Protein AF-A0A1M2YGL7-F1 (afdb_monomer)

Nearest PDB structures (foldseek):
  5gin-assembly1_A  TM=9.536E-01  e=9.003E-13  Saccharolobus solfataricus
  3nvi-assembly1_A  TM=9.106E-01  e=8.253E-13  Pyrococcus furiosus DSM 3638
  5jpq-assembly1_T  TM=9.164E-01  e=1.071E-12  Thermochaetoides thermophila
  7mqa-assembly1_SB  TM=8.056E-01  e=1.889E-11  Homo sapiens
  4by9-assembly1_L  TM=5.179E-01  e=1.655E-12  Pyrococcus furiosus

Solvent-accessible surface area (backbone atoms only — not comparable to full-atom values): 16853 Å² total; per-residue (Å²): 112,72,70,56,53,53,51,50,50,51,50,51,52,51,54,51,51,50,55,50,49,60,57,72,68,37,66,66,58,55,45,32,50,45,50,51,51,37,58,48,42,55,52,48,44,51,56,48,37,53,51,48,52,60,58,48,32,53,48,41,62,85,70,84,63,92,45,60,58,30,40,23,44,38,55,48,52,75,70,42,98,57,85,82,46,62,67,61,45,18,71,31,63,76,36,64,72,60,22,55,54,50,58,57,47,64,78,72,53,88,34,50,87,80,50,73,73,58,43,54,54,52,45,54,54,27,51,51,45,38,54,45,49,54,48,40,55,54,39,49,55,51,43,40,57,50,22,50,72,64,30,44,26,31,18,71,70,69,32,31,68,58,38,33,49,54,36,46,75,49,71,37,65,68,57,45,35,69,44,53,35,74,53,56,22,34,43,85,27,54,74,47,40,53,41,16,74,76,63,67,43,82,68,65,63,45,20,58,66,42,77,38,65,78,33,59,74,39,56,87,86,48,25,50,58,48,34,48,53,48,18,46,50,43,39,54,25,35,35,27,35,64,76,68,67,57,87,54,37,69,64,48,46,54,52,48,55,54,48,49,53,54,61,69,72,46,77,84,73,82,74,78,83,76,79,76,73,80,77,77,76,76,91,73,98,66,84,79,82,78,90,76,80,81,85,76,88,85,132

pLDDT: mean 87.75, std 15.62, range [35.16, 98.38]

Mean predicted aligned error: 9.33 Å

Radius of gyration: 27.14 Å; Cα contacts (8 Å, |Δi|>4): 296; chains: 1; bounding box: 70×59×86 Å

Secondary structure (DSSP, 8-state):
-HHHHHHHHHHHHHHHHHHHHHHHT-HHHHHHHHHHHHHHHHHHHHHHHHHHHHHHTTT-TT-----HHHHHHHHHHHTSSS---HHHHHHHHS-HHHHHHHHHHHHT--PPPPPHHHHHHHHHHHHHHHHHHHHHHHHHHHHHHHHHHH-HHHHHHS-HHHHHHHHHHHSSHHHHHH--HHHHHHTT-HHHHHHHHHH-PPPPS-SGGGGSHHHHSS-TTTHHHHHHHHHHHHHHHHHIIIII----HHHHHHHHHHHHHHHHHS--PPPP-----TT---S----------------

Sequence (299 aa):
MENDFEELRKRMISTAKEKIKLNYESEEYALIQAINAYNEAVKSQNLFYERLTEWYGLYFPEINVSSPKALASLVLILNSDREIGREAIESAIGDASKAESIEKKLKDSIGRRMGDEERNVVIEYAKLLLEISDSIDKLELYISAASQRLLPNTAYLTDDKIAAELLSKAGSMERLATFPASTVQLLGAEKALFKHIKFGSKPPKYGVIFKLPEVTNARKDIKGRIARLYATKITMALKADYYTKNFIAEKLKVDIDNGIKRITSSPVKEKPTRQYDSNRQGHGHGRKFDGKKRFNRRR

Structure (mmCIF, N/CA/C/O backbone):
data_AF-A0A1M2YGL7-F1
#
_entry.id   AF-A0A1M2YGL7-F1
#
loop_
_atom_site.group_PDB
_atom_site.id
_atom_site.type_symbol
_atom_site.label_atom_id
_atom_site.label_alt_id
_atom_site.label_comp_id
_atom_site.label_asym_id
_atom_site.label_entity_id
_atom_site.label_seq_id
_atom_site.pdbx_PDB_ins_code
_atom_site.Cartn_x
_atom_site.Cartn_y
_atom_site.Cartn_z
_atom_site.occupancy
_atom_site.B_iso_or_equiv
_atom_site.auth_seq_id
_atom_site.auth_comp_id
_atom_site.auth_asym_id
_atom_site.auth_atom_id
_atom_site.pdbx_PDB_model_num
ATOM 1 N N . MET A 1 1 ? 7.959 33.814 -47.069 1.00 60.19 1 MET A N 1
ATOM 2 C CA . MET A 1 1 ? 8.830 33.291 -45.993 1.00 60.19 1 MET A CA 1
ATOM 3 C C . MET A 1 1 ? 8.131 33.315 -44.639 1.00 60.19 1 MET A C 1
ATOM 5 O O . MET A 1 1 ? 8.077 32.276 -44.008 1.00 60.19 1 MET A O 1
ATOM 9 N N . GLU A 1 2 ? 7.528 34.427 -44.209 1.00 60.53 2 GLU A N 1
ATOM 10 C CA . GLU A 1 2 ? 6.865 34.533 -42.889 1.00 60.53 2 GLU A CA 1
ATOM 11 C C . GLU A 1 2 ? 5.658 33.584 -42.707 1.00 60.53 2 GLU A C 1
ATOM 13 O O . GLU A 1 2 ? 5.523 32.935 -41.673 1.00 60.53 2 GLU A O 1
ATOM 18 N N . ASN A 1 3 ? 4.866 33.384 -43.768 1.00 71.06 3 ASN A N 1
ATOM 19 C CA . ASN A 1 3 ? 3.728 32.450 -43.785 1.00 71.06 3 ASN A CA 1
ATOM 20 C C . ASN A 1 3 ? 4.138 30.966 -43.637 1.00 71.06 3 ASN A C 1
ATOM 22 O O . ASN A 1 3 ? 3.396 30.160 -43.085 1.00 71.06 3 ASN A O 1
ATOM 26 N N . ASP A 1 4 ? 5.342 30.616 -44.096 1.00 81.50 4 ASP A N 1
ATOM 27 C CA . ASP A 1 4 ? 5.861 29.240 -44.106 1.00 81.50 4 ASP A CA 1
ATOM 28 C C . ASP A 1 4 ? 6.340 28.823 -42.700 1.00 81.50 4 ASP A C 1
ATOM 30 O O . ASP A 1 4 ? 6.118 27.704 -42.236 1.00 81.50 4 ASP A O 1
ATOM 34 N N . PHE A 1 5 ? 6.911 29.775 -41.947 1.00 86.75 5 PHE A N 1
ATOM 35 C CA . PHE A 1 5 ? 7.274 29.579 -40.541 1.00 86.75 5 PHE A CA 1
ATOM 36 C C . PHE A 1 5 ? 6.053 29.475 -39.623 1.00 86.75 5 PHE A C 1
ATOM 38 O O . PHE A 1 5 ? 6.063 28.671 -38.686 1.00 86.75 5 PHE A O 1
ATOM 45 N N . GLU A 1 6 ? 4.992 30.246 -39.877 1.00 90.38 6 GLU A N 1
ATOM 46 C CA . GLU A 1 6 ? 3.740 30.096 -39.131 1.00 90.38 6 GLU A CA 1
ATOM 47 C C . GLU A 1 6 ? 3.086 28.736 -39.372 1.00 90.38 6 GLU A C 1
ATOM 49 O O . GLU A 1 6 ? 2.606 28.104 -38.425 1.00 90.38 6 GLU A O 1
ATOM 54 N N . GLU A 1 7 ? 3.086 28.257 -40.616 1.00 91.06 7 GLU A N 1
ATOM 55 C CA . GLU A 1 7 ? 2.532 26.952 -40.955 1.00 91.06 7 GLU A CA 1
AT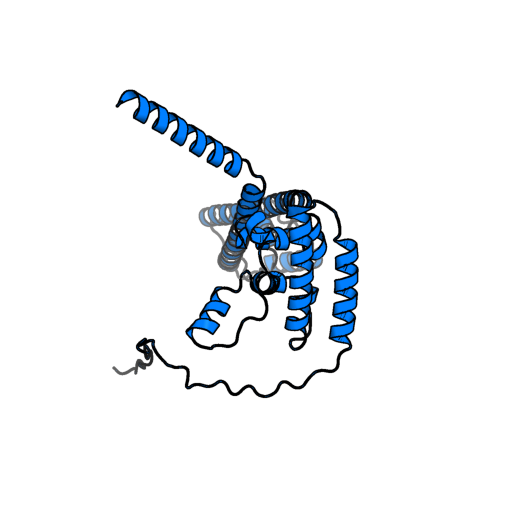OM 56 C C . GLU A 1 7 ? 3.356 25.812 -40.339 1.00 91.06 7 GLU A C 1
ATOM 58 O O . GLU A 1 7 ? 2.796 24.909 -39.706 1.00 91.06 7 GLU A O 1
ATOM 63 N N . LEU A 1 8 ? 4.689 25.899 -40.404 1.00 93.00 8 LEU A N 1
ATOM 64 C CA . LEU A 1 8 ? 5.594 24.959 -39.743 1.00 93.00 8 LEU A CA 1
ATOM 65 C C . LEU A 1 8 ? 5.376 24.935 -38.222 1.00 93.00 8 LEU A C 1
ATOM 67 O O . LEU A 1 8 ? 5.288 23.863 -37.618 1.00 93.00 8 LEU A O 1
ATOM 71 N N . ARG A 1 9 ? 5.236 26.108 -37.591 1.00 92.50 9 ARG A N 1
ATOM 72 C CA . ARG A 1 9 ? 4.947 26.225 -36.156 1.00 92.50 9 ARG A CA 1
ATOM 73 C C . ARG A 1 9 ? 3.606 25.583 -35.804 1.00 92.50 9 ARG A C 1
ATOM 75 O O . ARG A 1 9 ? 3.537 24.838 -34.826 1.00 92.50 9 ARG A O 1
ATOM 82 N N . LYS A 1 10 ? 2.551 25.834 -36.587 1.00 94.38 10 LYS A N 1
ATOM 83 C CA . LYS A 1 10 ? 1.228 25.216 -36.387 1.00 94.38 10 LYS A CA 1
ATOM 84 C C . LYS A 1 10 ? 1.310 23.693 -36.483 1.00 94.38 10 LYS A C 1
ATOM 86 O O . LYS A 1 10 ? 0.796 23.013 -35.595 1.00 94.38 10 LYS A O 1
ATOM 91 N N . ARG A 1 11 ? 2.017 23.160 -37.488 1.00 93.94 11 ARG A N 1
ATOM 92 C CA . ARG A 1 11 ? 2.242 21.713 -37.643 1.00 93.94 11 ARG A CA 1
ATOM 93 C C . ARG A 1 11 ? 2.996 21.130 -36.448 1.00 93.94 11 ARG A C 1
ATOM 95 O O . ARG A 1 11 ? 2.511 20.178 -35.848 1.00 93.94 11 ARG A O 1
ATOM 102 N N . MET A 1 12 ? 4.106 21.743 -36.029 1.00 94.44 12 MET A N 1
ATOM 103 C CA . MET A 1 12 ? 4.876 21.284 -34.863 1.00 94.44 12 MET A CA 1
ATOM 104 C C . MET A 1 12 ? 4.051 21.276 -33.572 1.00 94.44 12 MET A C 1
ATOM 106 O O . MET A 1 12 ? 4.106 20.308 -32.814 1.00 94.44 12 MET A O 1
ATOM 110 N N . ILE A 1 13 ? 3.260 22.325 -33.323 1.00 94.44 13 ILE A N 1
ATOM 111 C CA . ILE A 1 13 ? 2.369 22.385 -32.157 1.00 94.44 13 ILE A CA 1
ATOM 112 C C . ILE A 1 13 ? 1.297 21.293 -32.242 1.00 94.44 13 ILE A C 1
ATOM 114 O O . ILE A 1 13 ? 1.018 20.653 -31.230 1.00 94.44 13 ILE A O 1
ATOM 118 N N . SER A 1 14 ? 0.714 21.055 -33.421 1.00 94.06 14 SER A N 1
ATOM 119 C CA . SER A 1 14 ? -0.273 19.986 -33.621 1.00 94.06 14 SER A CA 1
ATOM 120 C C . SER A 1 14 ? 0.325 18.612 -33.322 1.00 94.06 14 SER A C 1
ATOM 122 O O . SER A 1 14 ? -0.210 17.879 -32.494 1.00 94.06 14 SER A O 1
ATOM 124 N N . THR A 1 15 ? 1.493 18.299 -33.890 1.00 93.81 15 THR A N 1
ATOM 125 C CA . THR A 1 15 ? 2.185 17.027 -33.643 1.00 93.81 15 THR A CA 1
ATOM 126 C C . THR A 1 15 ? 2.575 16.865 -32.173 1.00 93.81 15 THR A C 1
ATOM 128 O O . THR A 1 15 ? 2.477 15.771 -31.619 1.00 93.81 15 THR A O 1
ATOM 131 N N . ALA A 1 16 ? 3.005 17.942 -31.506 1.00 92.06 16 ALA A N 1
ATOM 132 C CA . ALA A 1 16 ? 3.292 17.911 -30.075 1.00 92.06 16 ALA A CA 1
ATOM 133 C C . ALA A 1 16 ? 2.026 17.617 -29.254 1.00 92.06 16 ALA A C 1
ATOM 135 O O . ALA A 1 16 ? 2.066 16.771 -28.364 1.00 92.06 16 ALA A O 1
ATOM 136 N N . LYS A 1 17 ? 0.895 18.260 -29.576 1.00 90.12 17 LYS A N 1
ATOM 137 C CA . LYS A 1 17 ? -0.400 18.010 -28.923 1.00 90.12 17 LYS A CA 1
ATOM 138 C C . LYS A 1 17 ? -0.877 16.574 -29.117 1.00 90.12 17 LYS A C 1
ATOM 140 O O . LYS A 1 17 ? -1.338 15.973 -28.155 1.00 90.12 17 LYS A O 1
ATOM 145 N N . GLU A 1 18 ? -0.742 16.017 -30.316 1.00 88.88 18 GLU A N 1
ATOM 146 C CA . GLU A 1 18 ? -1.101 14.622 -30.597 1.00 88.88 18 GLU A CA 1
ATOM 147 C C . GLU A 1 18 ? -0.240 13.643 -29.801 1.00 88.88 18 GLU A C 1
ATOM 149 O O . GLU A 1 18 ? -0.778 12.763 -29.135 1.00 88.88 18 GLU A O 1
ATOM 154 N N . LYS A 1 19 ? 1.086 13.839 -29.782 1.00 84.88 19 LYS A N 1
ATOM 155 C CA . LYS A 1 19 ? 1.992 13.019 -28.961 1.00 84.88 19 LYS A CA 1
ATOM 156 C C . LYS A 1 19 ? 1.645 13.091 -27.477 1.00 84.88 19 LYS A C 1
ATOM 158 O O . LYS A 1 19 ? 1.649 12.073 -26.795 1.00 84.88 19 LYS A O 1
ATOM 163 N N . ILE A 1 20 ? 1.333 14.288 -26.981 1.00 84.62 20 ILE A N 1
ATOM 164 C CA . ILE A 1 20 ? 0.885 14.485 -25.602 1.00 84.62 20 ILE A CA 1
ATOM 165 C C . ILE A 1 20 ? -0.411 13.706 -25.365 1.00 84.62 20 ILE A C 1
ATOM 167 O O . ILE A 1 20 ? -0.474 12.919 -24.428 1.00 84.62 20 ILE A O 1
ATOM 171 N N . LYS A 1 21 ? -1.418 13.873 -26.227 1.00 83.81 21 LYS A N 1
ATOM 172 C CA . LYS A 1 21 ? -2.718 13.211 -26.088 1.00 83.81 21 LYS A CA 1
ATOM 173 C C . LYS A 1 21 ? -2.582 11.686 -26.044 1.00 83.81 21 LYS A C 1
ATOM 175 O O . LYS A 1 21 ? -3.104 11.075 -25.121 1.00 83.81 21 LYS A O 1
ATOM 180 N N . LEU A 1 22 ? -1.811 11.105 -26.963 1.00 78.19 22 LEU A N 1
ATOM 181 C CA . LEU A 1 22 ? -1.549 9.663 -27.006 1.00 78.19 22 LEU A CA 1
ATOM 182 C C . LEU A 1 22 ? -0.885 9.154 -25.719 1.00 78.19 22 LEU A C 1
ATOM 184 O O . LEU A 1 22 ? -1.243 8.091 -25.222 1.00 78.19 22 LEU A O 1
ATOM 188 N N . ASN A 1 23 ? 0.040 9.925 -25.140 1.00 74.00 23 ASN A N 1
ATOM 189 C CA . ASN A 1 23 ? 0.646 9.560 -23.862 1.00 74.00 23 ASN A CA 1
ATOM 190 C C . ASN A 1 23 ? -0.368 9.633 -22.707 1.00 74.00 23 ASN A C 1
ATOM 192 O O . ASN A 1 23 ? -0.387 8.743 -21.867 1.00 74.00 23 ASN A O 1
ATOM 196 N N . TYR A 1 24 ? -1.231 10.654 -22.661 1.00 73.25 24 TYR A N 1
ATOM 197 C CA . TYR A 1 24 ? -2.252 10.792 -21.609 1.00 73.25 24 TYR A CA 1
ATOM 198 C C . TYR A 1 24 ? -3.390 9.764 -21.708 1.00 73.25 24 TYR A C 1
ATOM 200 O O . TYR A 1 24 ? -4.044 9.498 -20.703 1.00 73.25 24 TYR A O 1
ATOM 208 N N . GLU A 1 25 ? -3.611 9.168 -22.879 1.00 77.31 25 GLU A N 1
ATOM 209 C CA . GLU A 1 25 ? -4.546 8.050 -23.068 1.00 77.31 25 GLU A CA 1
ATOM 210 C C . GLU A 1 25 ? -3.998 6.716 -22.519 1.00 77.31 25 GLU A C 1
ATOM 212 O O . GLU A 1 25 ? -4.751 5.750 -22.401 1.00 77.31 25 GLU A O 1
ATOM 217 N N . SER A 1 26 ? -2.712 6.648 -22.143 1.00 81.50 26 SER A N 1
ATOM 218 C CA . SER A 1 26 ? -2.107 5.424 -21.609 1.00 81.50 26 SER A CA 1
ATOM 219 C C . SER A 1 26 ? -2.675 5.065 -20.235 1.00 81.50 26 SER A C 1
ATOM 221 O O . SER A 1 26 ? -2.562 5.804 -19.251 1.00 81.50 26 SER A O 1
ATOM 223 N N . GLU A 1 27 ? -3.234 3.861 -20.151 1.00 87.94 27 GLU A N 1
ATOM 224 C CA . GLU A 1 27 ? -3.810 3.297 -18.930 1.00 87.94 27 GLU A CA 1
ATOM 225 C C . GLU A 1 27 ? -2.780 3.134 -17.797 1.00 87.94 27 GLU A C 1
ATOM 227 O O . GLU A 1 27 ? -3.155 3.058 -16.626 1.00 87.94 27 GLU A O 1
ATOM 232 N N . GLU A 1 28 ? -1.480 3.124 -18.110 1.00 91.44 28 GLU A N 1
ATOM 233 C CA . GLU A 1 28 ? -0.416 3.057 -17.104 1.00 91.44 28 GLU A CA 1
ATOM 234 C C . GLU A 1 28 ? -0.406 4.299 -16.198 1.00 91.44 28 GLU A C 1
ATOM 236 O O . GLU A 1 28 ? -0.185 4.181 -14.993 1.00 91.44 28 GLU A O 1
ATOM 241 N N . TYR A 1 29 ? -0.704 5.487 -16.740 1.00 92.00 29 TYR A N 1
ATOM 242 C CA . TYR A 1 29 ? -0.739 6.717 -15.952 1.00 92.00 29 TYR A CA 1
ATOM 243 C C . TYR A 1 29 ? -1.953 6.750 -15.033 1.00 92.00 29 TYR A C 1
ATOM 245 O O . TYR A 1 29 ? -1.838 7.212 -13.897 1.00 92.00 29 TYR A O 1
ATOM 253 N N . ALA A 1 30 ? -3.088 6.208 -15.480 1.00 93.44 30 ALA A N 1
ATOM 254 C CA . ALA A 1 30 ? -4.258 6.035 -14.630 1.00 93.44 30 ALA A CA 1
ATOM 255 C C . ALA A 1 30 ? -3.948 5.096 -13.450 1.00 93.44 30 ALA A C 1
ATOM 257 O O . ALA A 1 30 ? -4.255 5.435 -12.306 1.00 93.44 30 ALA A O 1
ATOM 258 N N . LEU A 1 31 ? -3.238 3.984 -13.691 1.00 96.25 31 LEU A N 1
ATOM 259 C CA . LEU A 1 31 ? -2.772 3.092 -12.624 1.00 96.25 31 LEU A CA 1
ATOM 260 C C . LEU A 1 31 ? -1.806 3.798 -11.655 1.00 96.25 31 LEU A C 1
ATOM 262 O O . LEU A 1 31 ? -1.944 3.649 -10.441 1.00 96.25 31 LEU A O 1
ATOM 266 N N . ILE A 1 32 ? -0.870 4.609 -12.163 1.00 96.50 32 ILE A N 1
ATOM 267 C CA . ILE A 1 32 ? 0.046 5.409 -11.330 1.00 96.50 32 ILE A CA 1
ATOM 268 C C . ILE A 1 32 ? -0.727 6.383 -10.428 1.00 96.50 32 ILE A C 1
ATOM 270 O O . ILE A 1 32 ? -0.414 6.499 -9.242 1.00 96.50 32 ILE A O 1
ATOM 274 N N . GLN A 1 33 ? -1.736 7.079 -10.958 1.00 95.94 33 GLN A N 1
ATOM 275 C CA . GLN A 1 33 ? -2.554 7.986 -10.149 1.00 95.94 33 GLN A CA 1
ATOM 276 C C . GLN A 1 33 ? -3.390 7.224 -9.121 1.00 95.94 33 GLN A C 1
ATOM 278 O O . GLN A 1 33 ? -3.428 7.623 -7.959 1.00 95.94 33 GLN A O 1
ATOM 283 N N . ALA A 1 34 ? -3.983 6.092 -9.505 1.00 97.56 34 ALA A N 1
ATOM 284 C CA . ALA A 1 34 ? -4.782 5.275 -8.602 1.00 97.56 34 ALA A CA 1
ATOM 285 C C . ALA A 1 34 ? -3.968 4.762 -7.405 1.00 97.56 34 ALA A C 1
ATOM 287 O O . ALA A 1 34 ? -4.413 4.890 -6.266 1.00 97.56 34 ALA A O 1
ATOM 288 N N . ILE A 1 35 ? -2.749 4.248 -7.620 1.00 97.88 35 ILE A N 1
ATOM 289 C CA . ILE A 1 35 ? -1.906 3.775 -6.510 1.00 97.88 35 ILE A CA 1
ATOM 290 C C . ILE A 1 35 ? -1.401 4.923 -5.624 1.00 97.88 35 ILE A C 1
ATOM 292 O O . ILE A 1 35 ? -1.230 4.743 -4.416 1.00 97.88 35 ILE A O 1
ATOM 296 N N . ASN A 1 36 ? -1.175 6.116 -6.182 1.00 97.81 36 ASN A N 1
ATOM 297 C CA . ASN A 1 36 ? -0.825 7.295 -5.386 1.00 97.81 36 ASN A CA 1
ATOM 298 C C . ASN A 1 36 ? -2.011 7.738 -4.518 1.00 97.81 36 ASN A C 1
ATOM 300 O O . ASN A 1 36 ? -1.842 7.880 -3.307 1.00 97.81 36 ASN A O 1
ATOM 304 N N . ALA A 1 37 ? -3.207 7.833 -5.106 1.00 98.19 37 ALA A N 1
ATOM 305 C CA . ALA A 1 37 ? -4.444 8.145 -4.396 1.00 98.19 37 ALA A CA 1
ATOM 306 C C . ALA A 1 37 ? -4.745 7.112 -3.300 1.00 98.19 37 ALA A C 1
ATOM 308 O O . ALA A 1 37 ? -5.065 7.490 -2.179 1.00 98.19 37 ALA A O 1
ATOM 309 N N . TYR A 1 38 ? -4.554 5.818 -3.573 1.00 98.38 38 TYR A N 1
ATOM 310 C CA . TYR A 1 38 ? -4.690 4.756 -2.572 1.00 98.38 38 TYR A CA 1
ATOM 311 C C . TYR A 1 38 ? -3.728 4.972 -1.394 1.00 98.38 38 TYR A C 1
ATOM 313 O O . TYR A 1 38 ? -4.134 4.948 -0.234 1.00 98.38 38 TYR A O 1
ATOM 321 N N . ASN A 1 39 ? -2.449 5.241 -1.672 1.00 96.75 39 ASN A N 1
ATOM 322 C CA . ASN A 1 39 ? -1.448 5.479 -0.630 1.00 96.75 39 ASN A CA 1
ATOM 323 C C . ASN A 1 39 ? -1.739 6.733 0.208 1.00 96.75 39 ASN A C 1
ATOM 325 O O . ASN A 1 39 ? -1.404 6.775 1.394 1.00 96.75 39 ASN A O 1
ATOM 329 N N . GLU A 1 40 ? -2.307 7.769 -0.402 1.00 97.75 40 GLU A N 1
ATOM 330 C CA . GLU A 1 40 ? -2.748 8.981 0.287 1.00 97.75 40 GLU A CA 1
ATOM 331 C C . GLU A 1 40 ? -3.997 8.716 1.127 1.00 97.75 40 GLU A C 1
ATOM 333 O O . GLU A 1 40 ? -4.007 9.058 2.308 1.00 97.75 40 GLU A O 1
ATOM 338 N N . ALA A 1 41 ? -4.990 8.020 0.575 1.00 97.56 41 ALA A N 1
ATOM 339 C CA . ALA A 1 41 ? -6.212 7.645 1.272 1.00 97.56 41 ALA A CA 1
ATOM 340 C C . ALA A 1 41 ? -5.924 6.778 2.504 1.00 97.56 41 ALA A C 1
ATOM 342 O O . ALA A 1 41 ? -6.443 7.072 3.573 1.00 97.56 41 ALA A O 1
ATOM 343 N N . VAL A 1 42 ? -5.027 5.787 2.411 1.00 97.44 42 VAL A N 1
ATOM 344 C CA . VAL A 1 42 ? -4.617 4.959 3.564 1.00 97.44 42 VAL A CA 1
ATOM 345 C C . VAL A 1 42 ? -3.952 5.799 4.661 1.00 97.44 42 VAL A C 1
ATOM 347 O O . VAL A 1 42 ? -4.208 5.601 5.848 1.00 97.44 42 VAL A O 1
ATOM 350 N N . LYS A 1 43 ? -3.102 6.768 4.295 1.00 97.38 43 LYS A N 1
ATOM 351 C CA . LYS A 1 43 ? -2.498 7.681 5.283 1.00 97.38 43 LYS A CA 1
ATOM 352 C C . LYS A 1 43 ? -3.554 8.562 5.940 1.00 97.38 43 LYS A C 1
ATOM 354 O O . LYS A 1 43 ? -3.520 8.721 7.156 1.00 97.38 43 LYS A O 1
ATOM 359 N N . SER A 1 44 ? -4.474 9.109 5.151 1.00 97.06 44 SER A N 1
ATOM 360 C CA . SER A 1 44 ? -5.590 9.905 5.654 1.00 97.06 44 SER A CA 1
ATOM 361 C C . SER A 1 44 ? -6.474 9.072 6.577 1.00 97.06 44 SER A C 1
ATOM 363 O O . SER A 1 44 ? -6.709 9.489 7.701 1.00 97.06 44 SER A O 1
ATOM 365 N N . GLN A 1 45 ? -6.869 7.858 6.189 1.00 97.88 45 GLN A N 1
ATOM 366 C CA . GLN A 1 45 ? -7.662 6.953 7.024 1.00 97.88 45 GLN A CA 1
ATOM 367 C C . GLN A 1 45 ? -7.027 6.757 8.403 1.00 97.88 45 GLN A C 1
ATOM 369 O O . GLN A 1 45 ? -7.729 6.862 9.400 1.00 97.88 45 GLN A O 1
ATOM 374 N N . ASN A 1 46 ? -5.707 6.551 8.474 1.00 97.56 46 ASN A N 1
ATOM 375 C CA . ASN A 1 46 ? -5.004 6.416 9.752 1.00 97.56 46 ASN A CA 1
ATOM 376 C C . ASN A 1 46 ? -5.072 7.696 10.597 1.00 97.56 46 ASN A C 1
ATOM 378 O O . ASN A 1 46 ? -5.361 7.617 11.786 1.00 97.56 46 ASN A O 1
ATOM 382 N N . LEU A 1 47 ? -4.866 8.872 9.995 1.00 97.38 47 LEU A N 1
ATOM 383 C CA . LEU A 1 47 ? -4.972 10.152 10.708 1.00 97.38 47 LEU A CA 1
ATOM 384 C C . LEU A 1 47 ? -6.390 10.394 11.247 1.00 97.38 47 LEU A C 1
ATOM 386 O O . LEU A 1 47 ? -6.556 10.837 12.383 1.00 97.38 47 LEU A O 1
ATOM 390 N N . PHE A 1 48 ? -7.409 10.092 10.441 1.00 97.25 48 PHE A N 1
ATOM 391 C CA . PHE A 1 48 ? -8.811 10.224 10.836 1.00 97.25 48 PHE A CA 1
ATOM 392 C C . PHE A 1 48 ? -9.197 9.194 11.898 1.00 97.25 48 PHE A C 1
ATOM 394 O O . PHE A 1 48 ? -9.890 9.524 12.854 1.00 97.25 48 PHE A O 1
ATOM 401 N N . TYR A 1 49 ? -8.707 7.964 11.777 1.00 97.50 49 TYR A N 1
ATOM 402 C CA . TYR A 1 49 ? -8.901 6.912 12.766 1.00 97.50 49 TYR A CA 1
ATOM 403 C C . TYR A 1 49 ? -8.291 7.278 14.124 1.00 97.50 49 TYR A C 1
ATOM 405 O O . TYR A 1 49 ? -8.983 7.197 15.138 1.00 97.50 49 TYR A O 1
ATOM 413 N N . GLU A 1 50 ? -7.035 7.733 14.156 1.00 96.94 50 GLU A N 1
ATOM 414 C CA . GLU A 1 50 ? -6.371 8.175 15.389 1.00 96.94 50 GLU A CA 1
ATOM 415 C C . GLU A 1 50 ? -7.135 9.340 16.031 1.00 96.94 50 GLU A C 1
ATOM 417 O O . GLU A 1 50 ? -7.461 9.293 17.217 1.00 96.94 50 GLU A O 1
ATOM 422 N N . ARG A 1 51 ? -7.522 10.346 15.234 1.00 97.62 51 ARG A N 1
ATOM 423 C CA . ARG A 1 51 ? -8.293 11.497 15.721 1.00 97.62 51 ARG A CA 1
ATOM 424 C C . ARG A 1 51 ? -9.673 11.102 16.247 1.00 97.62 51 ARG A C 1
ATOM 426 O O . ARG A 1 51 ? -10.062 11.605 17.298 1.00 97.62 51 ARG A O 1
ATOM 433 N N . LEU A 1 52 ? -10.405 10.228 15.551 1.00 96.56 52 LEU A N 1
ATOM 434 C CA . LEU A 1 52 ? -11.717 9.754 16.000 1.00 96.56 52 LEU A CA 1
ATOM 435 C C . LEU A 1 52 ? -11.590 8.930 17.284 1.00 96.56 52 LEU A C 1
ATOM 437 O O . LEU A 1 52 ? -12.403 9.099 18.185 1.00 96.56 52 LEU A O 1
ATOM 441 N N . THR A 1 53 ? -10.558 8.090 17.393 1.00 96.12 53 THR A N 1
ATOM 442 C CA . THR A 1 53 ? -10.286 7.303 18.605 1.00 96.12 53 THR A CA 1
ATOM 443 C C . THR A 1 53 ? -10.033 8.219 19.800 1.00 96.12 53 THR A C 1
ATOM 445 O O . THR A 1 53 ? -10.652 8.049 20.847 1.00 96.12 53 THR A O 1
ATOM 448 N N . GLU A 1 54 ? -9.168 9.226 19.641 1.00 95.25 54 GLU A N 1
ATOM 449 C CA . GLU A 1 54 ? -8.873 10.200 20.698 1.00 95.25 54 GLU A CA 1
ATOM 450 C C . GLU A 1 54 ? -10.103 11.030 21.081 1.00 95.25 54 GLU A C 1
ATOM 452 O O . GLU A 1 54 ? -10.379 11.221 22.264 1.00 95.25 54 GLU A O 1
ATOM 457 N N . TRP A 1 55 ? -10.848 11.528 20.090 1.00 94.94 55 TRP A N 1
ATOM 458 C CA . TRP A 1 55 ? -12.006 12.383 20.336 1.00 94.94 55 TRP A CA 1
ATOM 459 C C . TRP A 1 55 ? -13.149 11.595 20.976 1.00 94.94 55 TRP A C 1
ATOM 461 O O . TRP A 1 55 ? -13.684 12.003 22.007 1.00 94.94 55 TRP A O 1
ATOM 471 N N . TYR A 1 56 ? -13.490 10.433 20.420 1.00 94.81 56 TYR A N 1
ATOM 472 C CA . TYR A 1 56 ? -14.551 9.601 20.971 1.00 94.81 56 TYR A CA 1
ATOM 473 C C . TYR A 1 56 ? -14.182 9.020 22.340 1.00 94.81 56 TYR A C 1
ATOM 475 O O . TYR A 1 56 ? -15.054 8.840 23.187 1.00 94.81 56 TYR A O 1
ATOM 483 N N . GLY A 1 57 ? -12.887 8.823 22.607 1.00 93.94 57 GLY A N 1
ATOM 484 C CA . GLY A 1 57 ? -12.372 8.417 23.913 1.00 93.94 57 GLY A CA 1
ATOM 485 C C . GLY A 1 57 ? -12.708 9.379 25.059 1.00 93.94 57 GLY A C 1
ATOM 486 O O . GLY A 1 57 ? -12.672 8.963 26.211 1.00 93.94 57 GLY A O 1
ATOM 487 N N . LEU A 1 58 ? -13.098 10.632 24.788 1.00 93.50 58 LEU A N 1
ATOM 488 C CA . LEU A 1 58 ? -13.626 11.542 25.819 1.00 93.50 58 LEU A CA 1
ATOM 489 C C . LEU A 1 58 ? -14.998 11.095 26.356 1.00 93.50 58 LEU A C 1
ATOM 491 O O . LEU A 1 58 ? -15.347 11.390 27.501 1.00 93.50 58 LEU A O 1
ATOM 495 N N . TYR A 1 59 ? -15.772 10.404 25.519 1.00 92.25 59 TYR A N 1
ATOM 496 C CA . TYR A 1 59 ? -17.154 9.997 25.777 1.00 92.25 59 TYR A CA 1
ATOM 497 C C . TYR A 1 59 ? -17.275 8.499 26.057 1.00 92.25 59 TYR A C 1
ATOM 499 O O . TYR A 1 59 ? -18.142 8.093 26.821 1.00 92.25 59 TYR A O 1
ATOM 507 N N . PHE A 1 60 ? -16.391 7.684 25.478 1.00 93.25 60 PHE A N 1
ATOM 508 C CA . PHE A 1 60 ? -16.287 6.255 25.764 1.00 93.25 60 PHE A CA 1
ATOM 509 C C . PHE A 1 60 ? -14.809 5.829 25.846 1.00 93.25 60 PHE A C 1
ATOM 511 O O . PHE A 1 60 ? -14.269 5.282 24.881 1.00 93.25 60 PHE A O 1
ATOM 518 N N . PRO A 1 61 ? -14.119 6.094 26.975 1.00 91.69 61 PRO A N 1
ATOM 519 C CA . PRO A 1 61 ? -12.694 5.786 27.147 1.00 91.69 61 PRO A CA 1
ATOM 520 C C . PRO A 1 61 ? -12.348 4.300 26.997 1.00 91.69 61 PRO A C 1
ATOM 522 O O . PRO A 1 61 ? -11.217 3.948 26.667 1.00 91.69 61 PRO A O 1
ATOM 525 N N . GLU A 1 62 ? -13.307 3.408 27.248 1.00 89.88 62 GLU A N 1
ATOM 526 C CA . GLU A 1 62 ? -13.125 1.960 27.180 1.00 89.88 62 GLU A CA 1
ATOM 527 C C . GLU A 1 62 ? -13.200 1.399 25.749 1.00 89.88 62 GLU A C 1
ATOM 529 O O . GLU A 1 62 ? -13.077 0.176 25.562 1.00 89.88 62 GLU A O 1
ATOM 534 N N . ILE A 1 63 ? -13.393 2.271 24.748 1.00 87.00 63 ILE A N 1
ATOM 535 C CA . ILE A 1 63 ? -13.432 1.904 23.336 1.00 87.00 63 ILE A CA 1
ATOM 536 C C . ILE A 1 63 ? -12.093 1.301 22.905 1.00 87.00 63 ILE A C 1
ATOM 538 O O . ILE A 1 63 ? -11.034 1.917 22.982 1.00 87.00 63 ILE A O 1
ATOM 542 N N . ASN A 1 64 ? -12.131 0.051 22.449 1.00 86.25 64 ASN A N 1
ATOM 543 C CA . ASN A 1 64 ? -10.953 -0.635 21.932 1.00 86.25 64 ASN A CA 1
ATOM 544 C C . ASN A 1 64 ? -11.325 -1.393 20.659 1.00 86.25 64 ASN A C 1
ATOM 546 O O . ASN A 1 64 ? -11.634 -2.586 20.686 1.00 86.25 64 ASN A O 1
ATOM 550 N N . VAL A 1 65 ? -11.336 -0.662 19.546 1.00 89.69 65 VAL A N 1
ATOM 551 C CA . VAL A 1 65 ? -11.678 -1.180 18.220 1.00 89.69 65 VAL A CA 1
ATOM 552 C C . VAL A 1 65 ? -10.545 -0.844 17.267 1.00 89.69 65 VAL A C 1
ATOM 554 O O . VAL A 1 65 ? -10.328 0.317 16.959 1.00 89.69 65 VAL A O 1
ATOM 557 N N . SER A 1 66 ? -9.825 -1.863 16.795 1.00 89.00 66 SER A N 1
ATOM 558 C CA . SER A 1 66 ? -8.609 -1.673 15.987 1.00 89.00 66 SER A CA 1
ATOM 559 C C . SER A 1 66 ? -8.863 -1.359 14.509 1.00 89.00 66 SER A C 1
ATOM 561 O O . SER A 1 66 ? -7.934 -0.981 13.803 1.00 89.00 66 SER A O 1
ATOM 563 N N . SER A 1 67 ? -10.082 -1.585 14.013 1.00 93.44 67 SER A N 1
ATOM 564 C CA . SER A 1 67 ? -10.432 -1.364 12.606 1.00 93.44 67 SER A CA 1
ATOM 565 C C . SER A 1 67 ? -11.040 0.031 12.428 1.00 93.44 67 SER A C 1
ATOM 567 O O . SER A 1 67 ? -12.032 0.324 13.099 1.00 93.44 67 SER A O 1
ATOM 569 N N . PRO A 1 68 ? -10.523 0.867 11.503 1.00 94.12 68 PRO A N 1
ATOM 570 C CA . PRO A 1 68 ? -11.094 2.181 11.214 1.00 94.12 68 PRO A CA 1
ATOM 571 C C . PRO A 1 68 ? -12.573 2.137 10.831 1.00 94.12 68 PRO A C 1
ATOM 573 O O . PRO A 1 68 ? -13.372 2.905 11.365 1.00 94.12 68 PRO A O 1
ATOM 576 N N . LYS A 1 69 ? -12.946 1.190 9.959 1.00 94.31 69 LYS A N 1
ATOM 577 C CA . LYS A 1 69 ? -14.329 1.001 9.501 1.00 94.31 69 LYS A CA 1
ATOM 578 C C . LYS A 1 69 ? -15.237 0.587 10.659 1.00 94.31 69 LYS A C 1
ATOM 580 O O . LYS A 1 69 ? -16.302 1.165 10.838 1.00 94.31 69 LYS A O 1
ATOM 585 N N . ALA A 1 70 ? -14.783 -0.355 11.487 1.00 93.56 70 ALA A N 1
ATOM 586 C CA . ALA A 1 70 ? -15.553 -0.817 12.639 1.00 93.56 70 ALA A CA 1
ATOM 587 C C . ALA A 1 70 ? -15.723 0.277 13.702 1.00 93.56 70 ALA A C 1
ATOM 589 O O . ALA A 1 70 ? -16.807 0.416 14.261 1.00 93.56 70 ALA A O 1
ATOM 590 N N . LEU A 1 71 ? -14.676 1.068 13.968 1.00 94.62 71 LEU A N 1
ATOM 591 C CA . LEU A 1 71 ? -14.745 2.185 14.909 1.00 94.62 71 LEU A CA 1
ATOM 592 C C . LEU A 1 71 ? -15.769 3.220 14.440 1.00 94.62 71 LEU A C 1
ATOM 594 O O . LEU A 1 71 ? -16.639 3.609 15.213 1.00 94.62 71 LEU A O 1
ATOM 598 N N . ALA A 1 72 ? -15.681 3.639 13.178 1.00 95.31 72 ALA A N 1
ATOM 599 C CA . ALA A 1 72 ? -16.606 4.611 12.617 1.00 95.31 72 ALA A CA 1
ATOM 600 C C . ALA A 1 72 ? -18.057 4.107 12.658 1.00 95.31 72 ALA A C 1
ATOM 602 O O . ALA A 1 72 ? -18.933 4.811 13.156 1.00 95.31 72 ALA A O 1
ATOM 603 N N . SER A 1 73 ? -18.305 2.864 12.229 1.00 94.31 73 SER A N 1
ATOM 604 C CA . SER A 1 73 ? -19.630 2.239 12.311 1.00 94.31 73 SER A CA 1
ATOM 605 C C . SER A 1 73 ? -20.148 2.159 13.748 1.00 94.31 73 SER A C 1
ATOM 607 O O . SER A 1 73 ? -21.312 2.461 13.997 1.00 94.31 73 SER A O 1
ATOM 609 N N . LEU A 1 74 ? -19.290 1.802 14.709 1.00 92.75 74 LEU A N 1
ATOM 610 C CA . LEU A 1 74 ? -19.665 1.744 16.119 1.00 92.75 74 LEU A CA 1
ATOM 611 C C . LEU A 1 74 ? -20.069 3.125 16.646 1.00 92.75 74 LEU A C 1
ATOM 613 O O . LEU A 1 74 ? -21.104 3.244 17.295 1.00 92.75 74 LEU A O 1
ATOM 617 N N . VAL A 1 75 ? -19.293 4.168 16.343 1.00 93.62 75 VAL A N 1
ATOM 618 C CA . VAL A 1 75 ? -19.617 5.548 16.735 1.00 93.62 75 VAL A CA 1
ATOM 619 C C . VAL A 1 75 ? -20.976 5.967 16.174 1.00 93.62 75 VAL A C 1
ATOM 621 O O . VAL A 1 75 ? -21.783 6.536 16.905 1.00 93.62 75 VAL A O 1
ATOM 624 N N . LEU A 1 76 ? -21.283 5.638 14.918 1.00 93.38 76 LEU A N 1
ATOM 625 C CA . LEU A 1 76 ? -22.587 5.956 14.326 1.00 93.38 76 LEU A CA 1
ATOM 626 C C . LEU A 1 76 ? -23.746 5.231 15.018 1.00 93.38 76 LEU A C 1
ATOM 628 O O . LEU A 1 76 ? -24.790 5.835 15.249 1.00 93.38 76 LEU A O 1
ATOM 632 N N . ILE A 1 77 ? -23.563 3.960 15.379 1.00 90.62 77 ILE A N 1
ATOM 633 C CA . ILE A 1 77 ? -24.592 3.160 16.057 1.00 90.62 77 ILE A CA 1
ATOM 634 C C . ILE A 1 77 ? -24.845 3.676 17.473 1.00 90.62 77 ILE A C 1
ATOM 636 O O . ILE A 1 77 ? -25.997 3.902 17.842 1.00 90.62 77 ILE A O 1
ATOM 640 N N . LEU A 1 78 ? -23.780 3.917 18.244 1.00 88.81 78 LEU A N 1
ATOM 641 C CA . LEU A 1 78 ? -23.872 4.376 19.633 1.00 88.81 78 LEU A CA 1
ATOM 642 C C . LEU A 1 78 ? -24.486 5.775 19.777 1.00 88.81 78 LEU A C 1
ATOM 644 O O . LEU A 1 78 ? -24.951 6.120 20.857 1.00 88.81 78 LEU A O 1
ATOM 648 N N . ASN A 1 79 ? -24.480 6.576 18.710 1.00 87.25 79 ASN A N 1
ATOM 649 C CA . ASN A 1 79 ? -25.015 7.940 18.715 1.00 87.25 79 ASN A CA 1
ATOM 650 C C . ASN A 1 79 ? -26.304 8.081 17.895 1.00 87.25 79 ASN A C 1
ATOM 652 O O . ASN A 1 79 ? -26.781 9.199 17.693 1.00 87.25 79 ASN A O 1
ATOM 656 N N . SER A 1 80 ? -26.870 6.963 17.433 1.00 82.75 80 SER A N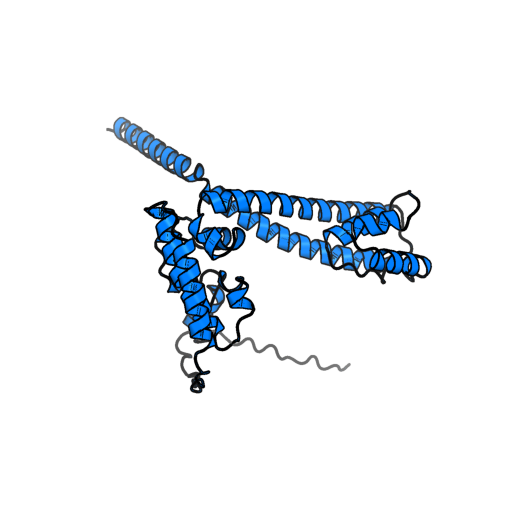 1
ATOM 657 C CA . SER A 1 80 ? -28.175 6.941 16.777 1.00 82.75 80 SER A CA 1
ATOM 658 C C . SER A 1 80 ? -29.310 7.106 17.792 1.00 82.75 80 SER A C 1
ATOM 660 O O . SER A 1 80 ? -29.175 6.725 18.951 1.00 82.75 80 SER A O 1
ATOM 662 N N . ASP A 1 81 ? -30.459 7.625 17.355 1.00 75.62 81 ASP A N 1
ATOM 663 C CA . ASP A 1 81 ? -31.654 7.767 18.209 1.00 75.62 81 ASP A CA 1
ATOM 664 C C . ASP A 1 81 ? -32.366 6.428 18.493 1.00 75.62 81 ASP A C 1
ATOM 666 O O . ASP A 1 81 ? -33.453 6.397 19.068 1.00 75.62 81 ASP A O 1
ATOM 670 N N . ARG A 1 82 ? -31.790 5.307 18.044 1.00 75.25 82 ARG A N 1
ATOM 671 C CA . ARG A 1 82 ? -32.356 3.964 18.195 1.00 75.25 82 ARG A CA 1
ATOM 672 C C . ARG A 1 82 ? -31.836 3.308 19.467 1.00 75.25 82 ARG A C 1
ATOM 674 O O . ARG A 1 82 ? -30.733 3.598 19.922 1.00 75.25 82 ARG A O 1
ATOM 681 N N . GLU A 1 83 ? -32.609 2.368 20.006 1.00 73.12 83 GLU A N 1
ATOM 682 C CA . GLU A 1 83 ? -32.120 1.528 21.097 1.00 73.12 83 GLU A CA 1
ATOM 683 C C . GLU A 1 83 ? -30.859 0.769 20.667 1.00 73.12 83 GLU A C 1
ATOM 685 O O . GLU A 1 83 ? -30.818 0.097 19.632 1.00 73.12 83 GLU A O 1
ATOM 690 N N . ILE A 1 84 ? -29.814 0.894 21.483 1.00 78.31 84 ILE A N 1
ATOM 691 C CA . ILE A 1 84 ? -28.525 0.252 21.253 1.00 78.31 84 ILE A CA 1
ATOM 692 C C . ILE A 1 84 ? -28.658 -1.221 21.650 1.00 78.31 84 ILE A C 1
ATOM 694 O O . ILE A 1 84 ? -28.502 -1.587 22.813 1.00 78.31 84 ILE A O 1
ATOM 698 N N . GLY A 1 85 ? -28.967 -2.068 20.671 1.00 77.38 85 GLY A N 1
ATOM 699 C CA . GLY A 1 85 ? -28.972 -3.520 20.831 1.00 77.38 85 GLY A CA 1
ATOM 700 C C . GLY A 1 85 ? -27.593 -4.142 20.597 1.00 77.38 85 GLY A C 1
ATOM 701 O O . GLY A 1 85 ? -26.796 -3.642 19.798 1.00 77.38 85 GLY A O 1
ATOM 702 N N . ARG A 1 86 ? -27.331 -5.290 21.237 1.00 80.81 86 ARG A N 1
ATOM 703 C CA . ARG A 1 86 ? -26.122 -6.101 20.997 1.00 80.81 86 ARG A CA 1
ATOM 704 C C . ARG A 1 86 ? -25.922 -6.416 19.515 1.00 80.81 86 ARG A C 1
ATOM 706 O O . ARG A 1 86 ? -24.807 -6.300 19.020 1.00 80.81 86 ARG A O 1
ATOM 713 N N . GLU A 1 87 ? -27.001 -6.758 18.816 1.00 82.62 87 GLU A N 1
ATOM 714 C CA . GLU A 1 87 ? -26.984 -7.085 17.384 1.00 82.62 87 GLU A CA 1
ATOM 715 C C . GLU A 1 87 ? -26.455 -5.924 16.530 1.00 82.62 87 GLU A C 1
ATOM 717 O O . GLU A 1 87 ? -25.685 -6.133 15.593 1.00 82.62 87 GLU A O 1
ATOM 722 N N . ALA A 1 88 ? -26.796 -4.680 16.884 1.00 83.38 88 ALA A N 1
ATOM 723 C CA . ALA A 1 88 ? -26.298 -3.506 16.179 1.00 83.38 88 ALA A CA 1
ATOM 724 C C . ALA A 1 88 ? -24.781 -3.346 16.384 1.00 83.38 88 ALA A C 1
ATOM 726 O O . ALA A 1 88 ? -24.040 -3.163 15.418 1.00 83.38 88 ALA A O 1
ATOM 727 N N . ILE A 1 89 ? -24.293 -3.497 17.618 1.00 84.00 89 ILE A N 1
ATOM 728 C CA . ILE A 1 89 ? -22.853 -3.438 17.926 1.00 84.00 89 ILE A CA 1
ATOM 729 C C . ILE A 1 89 ? -22.096 -4.559 17.198 1.00 84.00 89 ILE A C 1
ATOM 731 O O . ILE A 1 89 ? -21.031 -4.323 16.624 1.00 84.00 89 ILE A O 1
ATOM 735 N N . GLU A 1 90 ? -22.655 -5.768 17.180 1.00 86.56 90 GLU A N 1
ATOM 736 C CA . GLU A 1 90 ? -22.075 -6.907 16.473 1.00 86.56 90 GLU A CA 1
ATOM 737 C C . GLU A 1 90 ? -21.981 -6.651 14.964 1.00 86.56 90 GLU A C 1
ATOM 739 O O . GLU A 1 90 ? -20.932 -6.909 14.377 1.00 86.56 90 GLU A O 1
ATOM 744 N N . SER A 1 91 ? -23.003 -6.041 14.353 1.00 85.75 91 SER A N 1
ATOM 745 C CA . SER A 1 91 ? -22.991 -5.696 12.923 1.00 85.75 91 SER A CA 1
ATOM 746 C C . SER A 1 91 ? -21.872 -4.717 12.534 1.00 85.75 91 SER A C 1
ATOM 748 O O . SER A 1 91 ? -21.342 -4.796 11.427 1.00 85.75 91 SER A O 1
ATOM 750 N N . ALA A 1 92 ? -21.467 -3.822 13.443 1.00 84.19 92 ALA A N 1
ATOM 751 C CA . ALA A 1 92 ? -20.380 -2.873 13.198 1.00 84.19 92 ALA A CA 1
ATOM 752 C C . ALA A 1 92 ? -18.987 -3.496 13.343 1.00 84.19 92 ALA A C 1
ATOM 754 O O . ALA A 1 92 ? -18.064 -3.118 12.621 1.00 84.19 92 ALA A O 1
ATOM 755 N N . ILE A 1 93 ? -18.812 -4.406 14.305 1.00 84.62 93 ILE A N 1
ATOM 756 C CA . ILE A 1 93 ? -17.489 -4.912 14.706 1.00 84.62 93 ILE A CA 1
ATOM 757 C C . ILE A 1 93 ? -17.182 -6.269 14.063 1.00 84.62 93 ILE A C 1
ATOM 759 O O . ILE A 1 93 ? -16.011 -6.598 13.866 1.00 84.62 93 ILE A O 1
ATOM 763 N N . GLY A 1 94 ? -18.214 -7.045 13.727 1.00 85.00 94 GLY A N 1
ATOM 764 C CA . GLY A 1 94 ? -18.097 -8.393 13.172 1.00 85.00 94 GLY A CA 1
ATOM 765 C C . GLY A 1 94 ? -17.597 -9.439 14.175 1.00 85.00 94 GLY A C 1
ATOM 766 O O . GLY A 1 94 ? -17.083 -10.475 13.764 1.00 85.00 94 GLY A O 1
ATOM 767 N N . ASP A 1 95 ? -17.685 -9.159 15.481 1.00 85.25 95 ASP A N 1
ATOM 768 C CA . ASP A 1 95 ? -17.179 -10.022 16.556 1.00 85.25 95 ASP A CA 1
ATOM 769 C C . ASP A 1 95 ? -18.129 -9.988 17.764 1.00 85.25 95 ASP A C 1
ATOM 771 O O . ASP A 1 95 ? -18.171 -9.007 18.514 1.00 85.25 95 ASP A O 1
ATOM 775 N N . ALA A 1 96 ? -18.875 -11.081 17.958 1.00 85.06 96 ALA A N 1
ATOM 776 C CA . ALA A 1 96 ? -19.873 -11.231 19.017 1.00 85.06 96 ALA A CA 1
ATOM 777 C C . ALA A 1 96 ? -19.284 -11.078 20.430 1.00 85.06 96 ALA A C 1
ATOM 779 O O . ALA A 1 96 ? -19.885 -10.452 21.304 1.00 85.06 96 ALA A O 1
ATOM 780 N N . SER A 1 97 ? -18.077 -11.609 20.660 1.00 85.12 97 SER A N 1
ATOM 781 C CA . SER A 1 97 ? -17.428 -11.557 21.977 1.00 85.12 97 SER A CA 1
ATOM 782 C C . SER A 1 97 ? -17.006 -10.131 22.332 1.00 85.12 97 SER A C 1
ATOM 784 O O . SER A 1 97 ? -17.168 -9.684 23.472 1.00 85.12 97 SER A O 1
ATOM 786 N N . LYS A 1 98 ? -16.495 -9.379 21.350 1.00 84.88 98 LYS A N 1
ATOM 787 C CA . LYS A 1 98 ? -16.188 -7.954 21.541 1.00 84.88 98 LYS A CA 1
ATOM 788 C C . LYS A 1 98 ? -17.448 -7.113 21.690 1.00 84.88 98 LYS A C 1
ATOM 790 O O . LYS A 1 98 ? -17.446 -6.205 22.519 1.00 84.88 98 LYS A O 1
ATOM 795 N N . ALA A 1 99 ? -18.506 -7.423 20.943 1.00 86.31 99 ALA A N 1
ATOM 796 C CA . ALA A 1 99 ? -19.777 -6.717 21.041 1.00 86.31 99 ALA A CA 1
ATOM 797 C C . ALA A 1 99 ? -20.373 -6.817 22.453 1.00 86.31 99 ALA A C 1
ATOM 799 O O . ALA A 1 99 ? -20.716 -5.793 23.041 1.00 86.31 99 ALA A O 1
ATOM 800 N N . GLU A 1 100 ? -20.393 -8.014 23.048 1.00 85.81 100 GLU A N 1
ATOM 801 C CA . GLU A 1 100 ? -20.856 -8.203 24.429 1.00 85.81 100 GLU A CA 1
ATOM 802 C C . GLU A 1 100 ? -19.989 -7.439 25.445 1.00 85.81 100 GLU A C 1
ATOM 804 O O . GLU A 1 100 ? -20.502 -6.826 26.384 1.00 85.81 100 GLU A O 1
ATOM 809 N N . SER A 1 101 ? -18.665 -7.448 25.263 1.00 87.12 101 SER A N 1
ATOM 810 C CA . SER A 1 101 ? -17.740 -6.692 26.117 1.00 87.12 101 SER A CA 1
ATOM 811 C C . SER A 1 101 ? -18.025 -5.187 26.067 1.00 87.12 101 SER A C 1
ATOM 813 O O . SER A 1 101 ? -18.047 -4.526 27.105 1.00 87.12 101 SER A O 1
ATOM 815 N N . ILE A 1 102 ? -18.272 -4.649 24.871 1.00 87.00 102 ILE A N 1
ATOM 816 C CA . ILE A 1 102 ? -18.571 -3.230 24.655 1.00 87.00 102 ILE A CA 1
ATOM 817 C C . ILE A 1 102 ? -19.933 -2.862 25.239 1.00 87.00 102 ILE A C 1
ATOM 819 O O . ILE A 1 102 ? -20.024 -1.857 25.933 1.00 87.00 102 ILE A O 1
ATOM 823 N N . GLU A 1 103 ? -20.959 -3.692 25.039 1.00 87.38 103 GLU A N 1
ATOM 824 C CA . GLU A 1 103 ? -22.294 -3.491 25.615 1.00 87.38 103 GLU A CA 1
ATOM 825 C C . GLU A 1 103 ? -22.239 -3.384 27.149 1.00 87.38 103 GLU A C 1
ATOM 827 O O . GLU A 1 103 ? -22.834 -2.482 27.738 1.00 87.38 103 GLU A O 1
ATOM 832 N N . LYS A 1 104 ? -21.484 -4.277 27.806 1.00 87.31 104 LYS A N 1
ATOM 833 C CA . LYS A 1 104 ? -21.285 -4.234 29.264 1.00 87.31 104 LYS A CA 1
ATOM 834 C C . LYS A 1 104 ? -20.562 -2.958 29.691 1.00 87.31 104 LYS A C 1
ATOM 836 O O . LYS A 1 104 ? -21.026 -2.268 30.590 1.00 87.31 104 LYS A O 1
ATOM 841 N N . LYS A 1 105 ? -19.463 -2.618 29.012 1.00 88.88 105 LYS A N 1
ATOM 842 C CA . LYS A 1 105 ? -18.670 -1.413 29.303 1.00 88.88 105 LYS A CA 1
ATOM 843 C C . LYS A 1 105 ? -19.440 -0.117 29.081 1.00 88.88 105 LYS A C 1
ATOM 845 O O . LYS A 1 105 ? -19.157 0.858 29.759 1.00 88.88 105 LYS A O 1
ATOM 850 N N . LEU A 1 106 ? -20.401 -0.099 28.161 1.00 86.38 106 LEU A N 1
ATOM 851 C CA . LEU A 1 106 ? -21.217 1.080 27.891 1.00 86.38 106 LEU A CA 1
ATOM 852 C C . LEU A 1 106 ? -22.100 1.453 29.094 1.00 86.38 106 LEU A C 1
ATOM 854 O O . LEU A 1 106 ? -22.309 2.636 29.344 1.00 86.38 106 LEU A O 1
ATOM 858 N N . LYS A 1 107 ? -22.583 0.460 29.857 1.00 84.62 107 LYS A N 1
ATOM 859 C CA . LYS A 1 107 ? -23.428 0.680 31.047 1.00 84.62 107 LYS A CA 1
ATOM 860 C C . LYS A 1 107 ? -22.658 1.306 32.211 1.00 84.62 107 LYS A C 1
ATOM 862 O O . LYS A 1 107 ? -23.221 2.127 32.927 1.00 84.62 107 LYS A O 1
ATOM 867 N N . ASP A 1 108 ? -21.384 0.947 32.347 1.00 86.25 108 ASP A N 1
ATOM 868 C CA . ASP A 1 108 ? -20.506 1.380 33.440 1.00 86.25 108 ASP A CA 1
ATOM 869 C C . ASP A 1 108 ? -19.450 2.407 32.985 1.00 86.25 108 ASP A C 1
ATOM 871 O O . ASP A 1 108 ? -18.460 2.633 33.684 1.00 86.25 108 ASP A O 1
ATOM 875 N N . SER A 1 109 ? -19.620 3.011 31.802 1.00 87.50 109 SER A N 1
ATOM 876 C CA . SER A 1 109 ? -18.608 3.910 31.242 1.00 87.50 109 SER A CA 1
ATOM 877 C C . SER A 1 109 ? -18.475 5.187 32.069 1.00 87.50 109 SER A C 1
ATOM 879 O O . SER A 1 109 ? -19.460 5.822 32.450 1.00 87.50 109 SER A O 1
ATOM 881 N N . ILE A 1 110 ? -17.226 5.598 32.295 1.00 88.62 110 ILE A N 1
ATOM 882 C CA . ILE A 1 110 ? -16.875 6.817 33.042 1.00 88.62 110 ILE A CA 1
ATOM 883 C C . ILE A 1 110 ? -16.769 8.065 32.151 1.00 88.62 110 ILE A C 1
ATOM 885 O O . ILE A 1 110 ? -16.300 9.114 32.599 1.00 88.62 110 ILE A O 1
ATOM 889 N N . GLY A 1 111 ? -17.136 7.944 30.875 1.00 89.25 111 GLY A N 1
ATOM 890 C CA . GLY A 1 111 ? -16.996 9.009 29.892 1.00 89.25 111 GLY A CA 1
ATOM 891 C C . GLY A 1 111 ? -17.886 10.227 30.145 1.00 89.25 111 GLY A C 1
ATOM 892 O O . GLY A 1 111 ? -18.878 10.196 30.880 1.00 89.25 111 GLY A O 1
ATOM 893 N N . ARG A 1 112 ? -17.526 11.346 29.510 1.00 90.12 112 ARG A N 1
ATOM 894 C CA . ARG A 1 112 ? -18.323 12.577 29.554 1.00 90.12 112 ARG A CA 1
ATOM 895 C C . ARG A 1 112 ? -19.630 12.379 28.775 1.0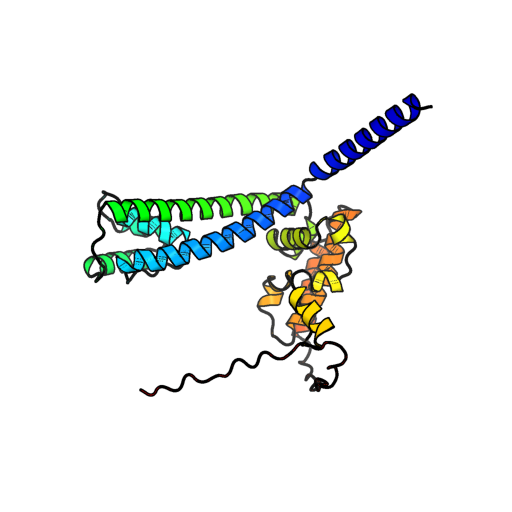0 90.12 112 ARG A C 1
ATOM 897 O O . ARG A 1 112 ? -19.644 11.739 27.731 1.00 90.12 112 ARG A O 1
ATOM 904 N N . ARG A 1 113 ? -20.723 13.006 29.225 1.00 86.75 113 ARG A N 1
ATOM 905 C CA . ARG A 1 113 ? -21.951 13.113 28.417 1.00 86.75 113 ARG A CA 1
ATOM 906 C C . ARG A 1 113 ? -21.741 14.044 27.223 1.00 86.75 113 ARG A C 1
ATOM 908 O O . ARG A 1 113 ? -21.281 15.173 27.393 1.00 86.75 113 ARG A O 1
ATOM 915 N N . MET A 1 114 ? -22.110 13.569 26.040 1.00 89.00 114 MET A N 1
ATOM 916 C CA . MET A 1 114 ? -22.038 14.320 24.789 1.00 89.00 114 MET A CA 1
ATOM 917 C C . MET A 1 114 ? -23.267 15.219 24.623 1.00 89.00 114 MET A C 1
ATOM 919 O O . MET A 1 114 ? -24.390 14.762 24.832 1.00 89.00 114 MET A O 1
ATOM 923 N N . GLY A 1 115 ? -23.059 16.490 24.269 1.00 90.62 115 GLY A N 1
ATOM 924 C CA . GLY A 1 115 ? -24.151 17.389 23.871 1.00 90.62 115 GLY A CA 1
ATOM 925 C C . GLY A 1 115 ? -24.574 17.160 22.416 1.00 90.62 115 GLY A C 1
ATOM 926 O O . GLY A 1 115 ? -23.795 16.625 21.631 1.00 90.62 115 GLY A O 1
ATOM 927 N N . ASP A 1 116 ? -25.776 17.589 22.031 1.00 89.00 116 ASP A N 1
ATOM 928 C CA . ASP A 1 116 ? -26.318 17.314 20.688 1.00 89.00 116 ASP A CA 1
ATOM 929 C C . ASP A 1 116 ? -25.515 17.986 19.561 1.00 89.00 116 ASP A C 1
ATOM 931 O O . ASP A 1 116 ? -25.285 17.387 18.511 1.00 89.00 116 ASP A O 1
ATOM 935 N N . GLU A 1 117 ? -25.006 19.199 19.794 1.00 90.75 117 GLU A N 1
ATOM 936 C CA . GLU A 1 117 ? -24.114 19.879 18.846 1.00 90.75 117 GLU A CA 1
ATOM 937 C C . GLU A 1 117 ? -22.799 19.109 18.652 1.00 90.75 117 GLU A C 1
ATOM 939 O O . GLU A 1 117 ? -22.393 18.855 17.519 1.00 90.75 117 GLU A O 1
ATOM 944 N N . GLU A 1 118 ? -22.157 18.685 19.750 1.00 91.38 118 GLU A N 1
ATOM 945 C CA . GLU A 1 118 ? -20.923 17.887 19.708 1.00 91.38 118 GLU A CA 1
ATOM 946 C C . GLU A 1 118 ? -21.165 16.548 18.989 1.00 91.38 118 GLU A C 1
ATOM 948 O O . GLU A 1 118 ? -20.359 16.136 18.151 1.00 91.38 118 GLU A O 1
ATOM 953 N N . ARG A 1 119 ? -22.309 15.906 19.268 1.00 91.69 119 ARG A N 1
ATOM 954 C CA . ARG A 1 119 ? -22.724 14.641 18.655 1.00 91.69 119 ARG A CA 1
ATOM 955 C C . ARG A 1 119 ? -22.793 14.735 17.143 1.00 91.69 119 ARG A C 1
ATOM 957 O O . ARG A 1 119 ? -22.224 13.885 16.459 1.00 91.69 119 ARG A O 1
ATOM 964 N N . ASN A 1 120 ? -23.442 15.770 16.621 1.00 93.00 120 ASN A N 1
ATOM 965 C CA . ASN A 1 120 ? -23.589 15.947 15.180 1.00 93.00 120 ASN A CA 1
ATOM 966 C C . ASN A 1 120 ? -22.227 16.047 14.483 1.00 93.00 120 ASN A C 1
ATOM 968 O O . ASN A 1 120 ? -22.009 15.396 13.464 1.00 93.00 120 ASN A O 1
ATOM 972 N N . VAL A 1 121 ? -21.275 16.786 15.060 1.00 95.12 121 VAL A N 1
ATOM 973 C CA . VAL A 1 121 ? -19.939 16.926 14.461 1.00 95.12 121 VAL A CA 1
ATOM 974 C C . VAL A 1 121 ? -19.152 15.610 14.515 1.00 95.12 121 VAL A C 1
ATOM 976 O O . VAL A 1 121 ? -18.501 15.245 13.535 1.00 95.12 121 VAL A O 1
ATOM 979 N N . VAL A 1 122 ? -19.235 14.862 15.621 1.00 95.25 122 VAL A N 1
ATOM 980 C CA . VAL A 1 122 ? -18.580 13.547 15.757 1.00 95.25 122 VAL A CA 1
ATOM 981 C C . VAL A 1 122 ? -19.153 12.530 14.766 1.00 95.25 122 VAL A C 1
ATOM 983 O O . VAL A 1 122 ? -18.395 11.781 14.148 1.00 95.25 122 VAL A O 1
ATOM 986 N N . ILE A 1 123 ? -20.476 12.523 14.576 1.00 95.12 123 ILE A 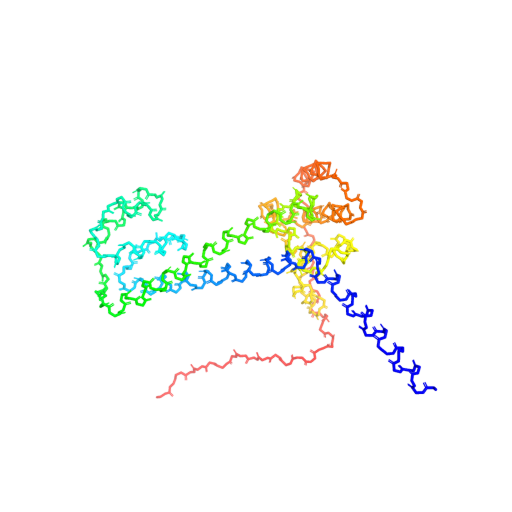N 1
ATOM 987 C CA . ILE A 1 123 ? -21.159 11.670 13.596 1.00 95.12 123 ILE A CA 1
ATOM 988 C C . ILE A 1 123 ? -20.668 11.975 12.178 1.00 95.12 123 ILE A C 1
ATOM 990 O O . ILE A 1 123 ? -20.303 11.051 11.453 1.00 95.12 123 ILE A O 1
ATOM 994 N N . GLU A 1 124 ? -20.616 13.248 11.777 1.00 96.44 124 GLU A N 1
ATOM 995 C CA . GLU A 1 124 ? -20.115 13.632 10.450 1.00 96.44 124 GLU A CA 1
ATOM 996 C C . GLU A 1 124 ? -18.645 13.232 10.256 1.00 96.44 124 GLU A C 1
ATOM 998 O O . GLU A 1 124 ? -18.264 12.720 9.203 1.00 96.44 124 GLU A O 1
ATOM 1003 N N . TYR A 1 125 ? -17.823 13.360 11.301 1.00 97.19 125 TYR A N 1
ATOM 1004 C CA . TYR A 1 125 ? -16.434 12.908 11.261 1.00 97.19 125 TYR A CA 1
ATOM 1005 C C . TYR A 1 125 ? -16.314 11.386 11.075 1.00 97.19 125 TYR A C 1
ATOM 1007 O O . TYR A 1 125 ? -15.479 10.911 10.301 1.00 97.19 125 TYR A O 1
ATOM 1015 N N . ALA A 1 126 ? -17.169 10.608 11.747 1.00 96.88 126 ALA A N 1
ATOM 1016 C CA . ALA A 1 126 ? -17.228 9.158 11.585 1.00 96.88 126 ALA A CA 1
ATOM 1017 C C . ALA A 1 126 ? -17.704 8.751 10.178 1.00 96.88 126 ALA A C 1
ATOM 1019 O O . ALA A 1 126 ? -17.114 7.853 9.576 1.00 96.88 126 ALA A O 1
ATOM 1020 N N . LYS A 1 127 ? -18.707 9.439 9.609 1.00 97.19 127 LYS A N 1
ATOM 1021 C CA . LYS A 1 127 ? -19.147 9.216 8.218 1.00 97.19 127 LYS A CA 1
ATOM 1022 C C . LYS A 1 127 ? -18.016 9.458 7.225 1.00 97.19 127 LYS A C 1
ATOM 1024 O O . LYS A 1 127 ? -17.774 8.614 6.369 1.00 97.19 127 LYS A O 1
ATOM 1029 N N . LEU A 1 128 ? -17.269 10.549 7.385 1.00 97.31 128 LEU A N 1
ATOM 1030 C CA . LEU A 1 128 ? -16.125 10.849 6.526 1.00 97.31 128 LEU A CA 1
ATOM 1031 C C . LEU A 1 128 ? -15.049 9.748 6.591 1.00 97.31 128 LEU A C 1
ATOM 1033 O O . LEU A 1 128 ? -14.495 9.359 5.563 1.00 97.31 128 LEU A O 1
ATOM 1037 N N . LEU A 1 129 ? -14.781 9.178 7.773 1.00 97.44 129 LEU A N 1
ATOM 1038 C CA . LEU A 1 129 ? -13.870 8.033 7.899 1.00 97.44 129 LEU A CA 1
ATOM 1039 C C . LEU A 1 129 ? -14.392 6.781 7.163 1.00 97.44 129 LEU A C 1
ATOM 1041 O O . LEU A 1 129 ? -13.595 6.047 6.564 1.00 97.44 129 LEU A O 1
ATOM 1045 N N . LEU A 1 130 ? -15.708 6.536 7.163 1.00 96.19 130 LEU A N 1
ATOM 1046 C CA . LEU A 1 130 ? -16.308 5.464 6.358 1.00 96.19 130 LEU A CA 1
ATOM 1047 C C . LEU A 1 130 ? -16.161 5.726 4.859 1.00 96.19 130 LEU A C 1
ATOM 1049 O O . LEU A 1 130 ? -15.723 4.831 4.143 1.00 96.19 130 LEU A O 1
ATOM 1053 N N . GLU A 1 131 ? -16.429 6.945 4.390 1.00 97.06 131 GLU A N 1
ATOM 1054 C CA . GLU A 1 131 ? -16.285 7.307 2.973 1.00 97.06 131 GLU A CA 1
ATOM 1055 C C . GLU A 1 131 ? -14.845 7.139 2.470 1.00 97.06 131 GLU A C 1
ATOM 1057 O O . GLU A 1 131 ? -14.618 6.635 1.364 1.00 97.06 131 GLU A O 1
ATOM 1062 N N . ILE A 1 132 ? -13.856 7.514 3.290 1.00 97.38 132 ILE A N 1
ATOM 1063 C CA . ILE A 1 132 ? -12.437 7.271 2.992 1.00 97.38 132 ILE A CA 1
ATOM 1064 C C . ILE A 1 132 ? -12.176 5.765 2.882 1.00 97.38 132 ILE A C 1
ATOM 1066 O O . ILE A 1 132 ? -11.505 5.327 1.948 1.00 97.38 132 ILE A O 1
ATOM 1070 N N . SER A 1 133 ? -12.720 4.969 3.806 1.00 96.19 133 SER A N 1
ATOM 1071 C CA . SER A 1 133 ? -12.557 3.510 3.809 1.00 96.19 133 SER A CA 1
ATOM 1072 C C . SER A 1 133 ? -13.164 2.868 2.557 1.00 96.19 133 SER A C 1
ATOM 1074 O O . SER A 1 133 ? -12.499 2.087 1.886 1.00 96.19 133 SER A O 1
ATOM 1076 N N . ASP A 1 134 ? -14.378 3.262 2.173 1.00 96.06 134 ASP A N 1
ATOM 1077 C CA . ASP A 1 134 ? -15.035 2.753 0.965 1.00 96.06 134 ASP A CA 1
ATOM 1078 C C . ASP A 1 134 ? -14.319 3.205 -0.320 1.00 96.06 134 ASP A C 1
ATOM 1080 O O . ASP A 1 134 ? -14.303 2.494 -1.327 1.00 96.06 134 ASP A O 1
ATOM 1084 N N . SER A 1 135 ? -13.701 4.388 -0.306 1.00 96.69 135 SER A N 1
ATOM 1085 C CA . SER A 1 135 ? -12.871 4.865 -1.418 1.00 96.69 135 SER A CA 1
ATOM 1086 C C . SER A 1 135 ? -11.597 4.031 -1.574 1.00 96.69 135 SER A C 1
ATOM 1088 O O . SER A 1 135 ? -11.208 3.730 -2.702 1.00 96.69 135 SER A O 1
ATOM 1090 N N . ILE A 1 136 ? -10.974 3.616 -0.464 1.00 97.88 136 ILE A N 1
ATOM 1091 C CA . ILE A 1 136 ? -9.832 2.688 -0.470 1.00 97.88 136 ILE A CA 1
ATOM 1092 C C . ILE A 1 136 ? -10.244 1.350 -1.092 1.00 97.88 136 ILE A C 1
ATOM 1094 O O . ILE A 1 136 ? -9.550 0.886 -1.997 1.00 97.88 136 ILE A O 1
ATOM 1098 N N . ASP A 1 137 ? -11.385 0.785 -0.681 1.00 96.94 137 ASP A N 1
ATOM 1099 C CA . ASP A 1 137 ? -11.905 -0.485 -1.211 1.00 96.94 137 ASP A CA 1
ATOM 1100 C C . ASP A 1 137 ? -12.108 -0.409 -2.742 1.00 96.94 137 ASP A C 1
ATOM 1102 O O . ASP A 1 137 ? -11.687 -1.292 -3.494 1.00 96.94 137 ASP A O 1
ATOM 1106 N N . LYS A 1 138 ? -12.687 0.694 -3.240 1.00 97.62 138 LYS A N 1
ATOM 1107 C CA . LYS A 1 138 ? -12.878 0.930 -4.686 1.00 97.62 138 LYS A CA 1
ATOM 1108 C C . LYS A 1 138 ? -11.556 1.074 -5.442 1.00 97.62 138 LYS A C 1
ATOM 1110 O O . LYS A 1 138 ? -11.412 0.530 -6.538 1.00 97.62 138 LYS A O 1
ATOM 1115 N N . LEU A 1 139 ? -10.597 1.811 -4.877 1.00 98.00 139 LEU A N 1
ATOM 1116 C CA . LEU A 1 139 ? -9.270 1.984 -5.471 1.00 98.00 139 LEU A CA 1
ATOM 1117 C C . LEU A 1 139 ? -8.522 0.653 -5.544 1.00 98.00 139 LEU A C 1
ATOM 1119 O O . LEU A 1 139 ? -7.880 0.377 -6.552 1.00 98.00 139 LEU A O 1
ATOM 1123 N N . GLU A 1 140 ? -8.628 -0.184 -4.515 1.00 97.62 140 GLU A N 1
ATOM 1124 C CA . GLU A 1 140 ? -8.011 -1.508 -4.476 1.00 97.62 140 GLU A CA 1
ATOM 1125 C C . GLU A 1 140 ? -8.528 -2.423 -5.591 1.00 97.62 140 GLU A C 1
ATOM 1127 O O . GLU A 1 140 ? -7.721 -3.014 -6.311 1.00 97.62 140 GLU A O 1
ATOM 1132 N N . LEU A 1 141 ? -9.848 -2.470 -5.799 1.00 97.62 141 LEU A N 1
ATOM 1133 C CA . LEU A 1 141 ? -10.455 -3.238 -6.892 1.00 97.62 141 LEU A CA 1
ATOM 1134 C C . LEU A 1 141 ? -9.963 -2.766 -8.266 1.00 97.62 141 LEU A C 1
ATOM 1136 O O . LEU A 1 141 ? -9.601 -3.583 -9.115 1.00 97.62 141 LEU A O 1
ATOM 1140 N N . TYR A 1 142 ? -9.910 -1.449 -8.480 1.00 97.56 142 TYR A N 1
ATOM 1141 C CA . TYR A 1 142 ? -9.404 -0.883 -9.730 1.00 97.56 142 TYR A CA 1
ATOM 1142 C C . TYR A 1 142 ? -7.918 -1.200 -9.946 1.00 97.56 142 TYR A C 1
ATOM 1144 O O . TYR A 1 142 ? -7.537 -1.629 -11.035 1.00 97.56 142 TYR A O 1
ATOM 1152 N N . ILE A 1 143 ? -7.083 -1.014 -8.916 1.00 98.06 143 ILE A N 1
ATOM 1153 C CA . ILE A 1 143 ? -5.644 -1.300 -8.973 1.00 98.06 143 ILE A CA 1
ATOM 1154 C C . ILE A 1 143 ? -5.415 -2.774 -9.299 1.00 98.06 143 ILE A C 1
ATOM 1156 O O . ILE A 1 143 ? -4.583 -3.064 -10.150 1.00 98.06 143 ILE A O 1
ATOM 1160 N N . SER A 1 144 ? -6.167 -3.689 -8.682 1.00 97.50 144 SER A N 1
ATOM 1161 C CA . SER A 1 144 ? -6.067 -5.124 -8.964 1.00 97.50 144 SER A CA 1
ATOM 1162 C C . SER A 1 144 ? -6.344 -5.432 -10.437 1.00 97.50 144 SER A C 1
ATOM 1164 O O . SER A 1 144 ? -5.484 -5.971 -11.137 1.00 97.50 144 SER A O 1
ATOM 1166 N N . ALA A 1 145 ? -7.487 -4.976 -10.956 1.00 97.19 145 ALA A N 1
ATOM 1167 C CA . ALA A 1 145 ? -7.858 -5.202 -12.351 1.00 97.19 145 ALA A CA 1
ATOM 1168 C C . ALA A 1 145 ? -6.858 -4.575 -13.343 1.00 97.19 145 ALA A C 1
ATOM 1170 O O . ALA A 1 145 ? -6.457 -5.207 -14.324 1.00 97.19 145 ALA A O 1
ATOM 1171 N N . ALA A 1 146 ? -6.421 -3.337 -13.093 1.00 96.94 146 ALA A N 1
ATOM 1172 C CA . ALA A 1 146 ? -5.481 -2.634 -13.961 1.00 96.94 146 ALA A CA 1
ATOM 1173 C C . ALA A 1 146 ? -4.068 -3.245 -13.914 1.00 96.94 146 ALA A C 1
ATOM 1175 O O . ALA A 1 146 ? -3.437 -3.395 -14.962 1.00 96.94 146 ALA A O 1
ATOM 1176 N N . SER A 1 147 ? -3.582 -3.642 -12.734 1.00 96.88 147 SER A N 1
ATOM 1177 C CA . SER A 1 147 ? -2.281 -4.300 -12.572 1.00 96.88 147 SER A CA 1
ATOM 1178 C C . SER A 1 147 ? -2.230 -5.642 -13.290 1.00 96.88 147 SER A C 1
ATOM 1180 O O . SER A 1 147 ? -1.267 -5.898 -14.008 1.00 96.88 147 SER A O 1
ATOM 1182 N N . GLN A 1 148 ? -3.268 -6.472 -13.176 1.00 96.06 148 GLN A N 1
ATOM 1183 C CA . GLN A 1 148 ? -3.323 -7.762 -13.874 1.00 96.06 148 GLN A CA 1
ATOM 1184 C C . GLN A 1 148 ? -3.359 -7.597 -15.395 1.00 96.06 148 GLN A C 1
ATOM 1186 O O . GLN A 1 148 ? -2.790 -8.404 -16.125 1.00 96.06 148 GLN A O 1
ATOM 1191 N N . ARG A 1 149 ? -3.989 -6.527 -15.887 1.00 95.00 149 ARG A N 1
ATOM 1192 C CA . ARG A 1 149 ? -4.074 -6.238 -17.320 1.00 95.00 149 ARG A CA 1
ATOM 1193 C C . ARG A 1 149 ? -2.769 -5.673 -17.894 1.00 95.00 149 ARG A C 1
ATOM 1195 O O . ARG A 1 149 ? -2.392 -6.033 -19.007 1.00 95.00 149 ARG A O 1
ATOM 1202 N N . LEU A 1 150 ? -2.089 -4.784 -17.166 1.00 95.31 150 LEU A N 1
ATOM 1203 C CA . LEU A 1 150 ? -0.882 -4.091 -17.642 1.00 95.31 150 LEU A CA 1
ATOM 1204 C C . LEU A 1 150 ? 0.418 -4.839 -17.320 1.00 95.31 150 LEU A C 1
ATOM 1206 O O . LEU A 1 150 ? 1.354 -4.829 -18.119 1.00 95.31 150 LEU A O 1
ATOM 1210 N N . LEU A 1 151 ? 0.484 -5.464 -16.146 1.00 96.81 151 LEU A N 1
ATOM 1211 C CA . LEU A 1 151 ? 1.675 -6.089 -15.572 1.00 96.81 151 LEU A CA 1
ATOM 1212 C C . LEU A 1 151 ? 1.378 -7.518 -15.063 1.00 96.81 151 LEU A C 1
ATOM 1214 O O . LEU A 1 151 ? 1.699 -7.824 -13.910 1.00 96.81 151 LEU A O 1
ATOM 1218 N N . PRO A 1 152 ? 0.781 -8.411 -15.881 1.00 97.25 152 PRO A N 1
ATOM 1219 C CA . PRO A 1 152 ? 0.337 -9.733 -15.433 1.00 97.25 152 PRO A CA 1
ATOM 1220 C C . PRO A 1 152 ? 1.464 -10.574 -14.831 1.00 97.25 152 PRO A C 1
ATOM 1222 O O . PRO A 1 152 ? 1.260 -11.255 -13.825 1.00 97.25 152 PRO A O 1
ATOM 1225 N N . ASN A 1 153 ? 2.674 -10.529 -15.404 1.00 97.94 153 ASN A N 1
ATOM 1226 C CA . ASN A 1 153 ? 3.781 -11.313 -14.869 1.00 97.94 153 ASN A CA 1
ATOM 1227 C C . ASN A 1 153 ? 4.272 -10.760 -13.534 1.00 97.94 153 ASN A C 1
ATOM 1229 O O . ASN A 1 153 ? 4.569 -11.514 -12.606 1.00 97.94 153 ASN A O 1
ATOM 1233 N N . THR A 1 154 ? 4.399 -9.440 -13.443 1.00 96.88 154 THR A N 1
ATOM 1234 C CA . THR A 1 154 ? 4.913 -8.774 -12.245 1.00 96.88 154 THR A CA 1
ATOM 1235 C C . THR A 1 154 ? 3.929 -8.859 -11.083 1.00 96.88 154 THR A C 1
ATOM 1237 O O . THR A 1 154 ? 4.354 -9.162 -9.966 1.00 96.88 154 THR A O 1
ATOM 1240 N N . ALA A 1 155 ? 2.637 -8.650 -11.350 1.00 97.12 155 ALA A N 1
ATOM 1241 C CA . ALA A 1 155 ? 1.544 -8.848 -10.404 1.00 97.12 155 ALA A CA 1
ATOM 1242 C C . ALA A 1 155 ? 1.569 -10.266 -9.817 1.00 97.12 155 ALA A C 1
ATOM 1244 O O . ALA A 1 155 ? 1.639 -10.426 -8.601 1.00 97.12 155 ALA A O 1
ATOM 1245 N N . TYR A 1 156 ? 1.669 -11.291 -10.671 1.00 97.12 156 TYR A N 1
ATOM 1246 C CA . TYR A 1 156 ? 1.734 -12.691 -10.239 1.00 97.12 156 TYR A CA 1
ATOM 1247 C C . TYR A 1 156 ? 2.928 -13.001 -9.318 1.00 97.12 156 TYR A C 1
ATOM 1249 O O . TYR A 1 156 ? 2.821 -13.793 -8.383 1.00 97.12 156 TYR A O 1
ATOM 1257 N N . LEU A 1 157 ? 4.097 -12.401 -9.572 1.00 96.25 157 LEU A N 1
ATOM 1258 C CA . LEU A 1 157 ? 5.294 -12.639 -8.755 1.00 96.25 157 LEU A CA 1
ATOM 1259 C C . LEU A 1 157 ? 5.321 -11.864 -7.436 1.00 96.25 157 LEU A C 1
ATOM 1261 O O . LEU A 1 157 ? 6.123 -12.209 -6.562 1.00 96.25 157 LEU A O 1
ATOM 1265 N N . THR A 1 158 ? 4.541 -10.791 -7.318 1.00 94.31 158 THR A N 1
ATOM 1266 C CA . THR A 1 158 ? 4.618 -9.864 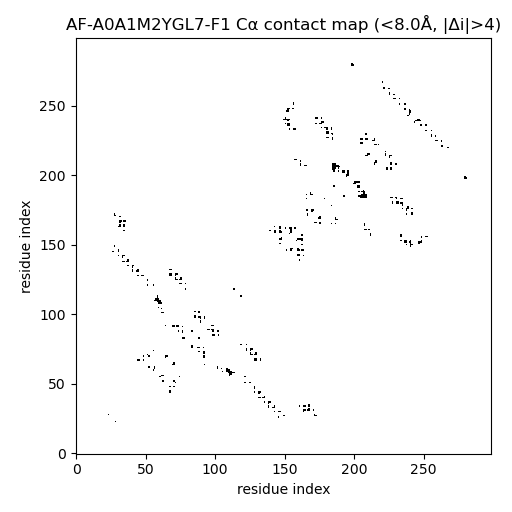-6.190 1.00 94.31 158 THR A CA 1
ATOM 1267 C C . THR A 1 158 ? 3.276 -9.741 -5.488 1.00 94.31 158 THR A C 1
ATOM 1269 O O . THR A 1 158 ? 3.021 -10.475 -4.541 1.00 94.31 158 THR A O 1
ATOM 1272 N N . ASP A 1 159 ? 2.484 -8.779 -5.934 1.00 94.88 159 ASP A N 1
ATOM 1273 C CA . ASP A 1 159 ? 1.087 -8.508 -5.630 1.00 94.88 159 ASP A CA 1
ATOM 1274 C C . ASP A 1 159 ? 0.671 -7.343 -6.547 1.00 94.88 159 ASP A C 1
ATOM 1276 O O . ASP A 1 159 ? 1.523 -6.558 -6.990 1.00 94.88 159 ASP A O 1
ATOM 1280 N N . ASP A 1 160 ? -0.621 -7.170 -6.792 1.00 96.75 160 ASP A N 1
ATOM 1281 C CA . ASP A 1 160 ? -1.151 -6.129 -7.672 1.00 96.75 160 ASP A CA 1
ATOM 1282 C C . ASP A 1 160 ? -0.738 -4.724 -7.210 1.00 96.75 160 ASP A C 1
ATOM 1284 O O . ASP A 1 160 ? -0.334 -3.875 -8.015 1.00 96.75 160 ASP A O 1
ATOM 1288 N N . LYS A 1 161 ? -0.767 -4.487 -5.891 1.00 96.50 161 LYS A N 1
ATOM 1289 C CA . LYS A 1 161 ? -0.366 -3.211 -5.278 1.00 96.50 161 LYS A CA 1
ATOM 1290 C C . LYS A 1 161 ? 1.135 -2.966 -5.401 1.00 96.50 161 LYS A C 1
ATOM 1292 O O . LYS A 1 161 ? 1.556 -1.849 -5.696 1.00 96.50 161 LYS A O 1
ATOM 1297 N N . ILE A 1 162 ? 1.959 -3.995 -5.194 1.00 96.88 162 ILE A N 1
ATOM 1298 C CA . ILE A 1 162 ? 3.423 -3.874 -5.279 1.00 96.88 162 ILE A CA 1
ATOM 1299 C C . ILE A 1 162 ? 3.849 -3.611 -6.727 1.00 96.88 162 ILE A C 1
ATOM 1301 O O . ILE A 1 162 ? 4.714 -2.764 -6.958 1.00 96.88 162 ILE A O 1
ATOM 1305 N N . ALA A 1 163 ? 3.221 -4.277 -7.699 1.00 97.31 163 ALA A N 1
ATOM 1306 C CA . ALA A 1 163 ? 3.447 -4.023 -9.119 1.00 97.31 163 ALA A CA 1
ATOM 1307 C C . ALA A 1 163 ? 3.115 -2.566 -9.490 1.00 97.31 163 ALA A C 1
ATOM 1309 O O . ALA A 1 163 ? 3.953 -1.873 -10.078 1.00 97.31 163 ALA A O 1
ATOM 1310 N N . ALA A 1 164 ? 1.949 -2.066 -9.065 1.00 97.69 164 ALA A N 1
ATOM 1311 C CA . ALA A 1 164 ? 1.553 -0.674 -9.275 1.00 97.69 164 ALA A CA 1
ATOM 1312 C C . ALA A 1 164 ? 2.499 0.323 -8.579 1.00 97.69 164 ALA A C 1
ATOM 1314 O O . ALA A 1 164 ? 2.847 1.361 -9.145 1.00 97.69 164 ALA A O 1
ATOM 1315 N N . GLU A 1 165 ? 2.984 0.013 -7.373 1.00 97.25 165 GLU A N 1
ATOM 1316 C CA . GLU A 1 165 ? 3.960 0.856 -6.675 1.00 97.25 165 GLU A CA 1
ATOM 1317 C C . GLU A 1 165 ? 5.306 0.927 -7.401 1.00 97.25 165 GLU A C 1
ATOM 1319 O O . GLU A 1 165 ? 5.895 2.006 -7.490 1.00 97.25 165 GLU A O 1
ATOM 1324 N N . LEU A 1 166 ? 5.801 -0.194 -7.937 1.00 97.25 166 LEU A N 1
ATOM 1325 C CA . LEU A 1 166 ? 7.024 -0.210 -8.746 1.00 97.25 166 LEU A CA 1
ATOM 1326 C C . LEU A 1 166 ? 6.866 0.667 -9.994 1.00 97.25 166 LEU A C 1
ATOM 1328 O O . LEU A 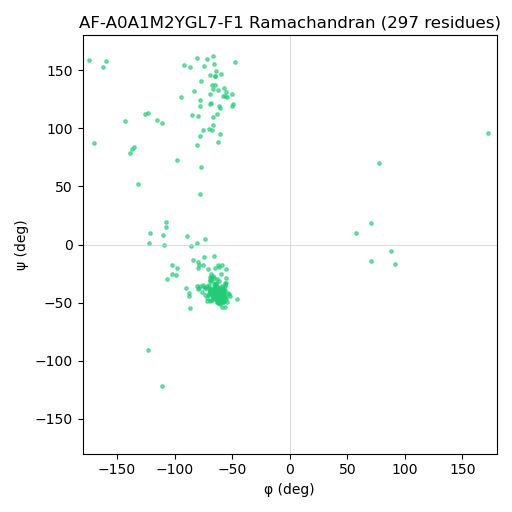1 166 ? 7.771 1.445 -10.310 1.00 97.25 166 LEU A O 1
ATOM 1332 N N . LEU A 1 167 ? 5.704 0.591 -10.652 1.00 97.06 167 LEU A N 1
ATOM 1333 C CA . LEU A 1 167 ? 5.351 1.441 -11.788 1.00 97.06 167 LEU A CA 1
ATOM 1334 C C . LEU A 1 167 ? 5.323 2.925 -11.408 1.00 97.06 167 LEU A C 1
ATOM 1336 O O . LEU A 1 167 ? 5.998 3.725 -12.054 1.00 97.06 167 LEU A O 1
ATOM 1340 N N . SER A 1 168 ? 4.641 3.286 -10.320 1.00 97.06 168 SER A N 1
ATOM 1341 C CA . SER A 1 168 ? 4.599 4.665 -9.811 1.00 97.06 168 SER A CA 1
ATOM 1342 C C . SER A 1 168 ? 5.996 5.215 -9.501 1.00 97.06 168 SER A C 1
ATOM 1344 O O . SER A 1 168 ? 6.315 6.350 -9.855 1.00 97.06 168 SER A O 1
ATOM 1346 N N . LYS A 1 169 ? 6.889 4.403 -8.917 1.00 96.00 169 LYS A N 1
ATOM 1347 C CA . LYS A 1 169 ? 8.275 4.821 -8.641 1.00 96.00 169 LYS A CA 1
ATOM 1348 C C . LYS A 1 169 ? 9.129 4.992 -9.895 1.00 96.00 169 LYS A C 1
ATOM 1350 O O . LYS A 1 169 ? 10.046 5.812 -9.884 1.00 96.00 169 LYS A O 1
ATOM 1355 N N . ALA A 1 170 ? 8.863 4.235 -10.954 1.00 95.81 170 ALA A N 1
ATOM 1356 C CA . ALA A 1 170 ? 9.569 4.384 -12.222 1.00 95.81 170 ALA A CA 1
ATOM 1357 C C . ALA A 1 170 ? 9.022 5.539 -13.076 1.00 95.81 170 ALA A C 1
ATOM 1359 O O . ALA A 1 170 ? 9.802 6.219 -13.745 1.00 95.81 170 ALA A O 1
ATOM 1360 N N . GLY A 1 171 ? 7.709 5.771 -13.034 1.00 93.56 171 GLY A N 1
ATOM 1361 C CA . GLY A 1 171 ? 6.991 6.810 -13.775 1.00 93.56 171 GLY A CA 1
ATOM 1362 C C . GLY A 1 171 ? 6.445 6.375 -15.141 1.00 93.56 171 GLY A C 1
ATOM 1363 O O . GLY A 1 171 ? 5.573 7.055 -15.668 1.00 93.56 171 GLY A O 1
ATOM 1364 N N . SER A 1 172 ? 6.928 5.264 -15.704 1.00 93.62 172 SER A N 1
ATOM 1365 C CA . SER A 1 172 ? 6.361 4.606 -16.893 1.00 93.62 172 SER A CA 1
ATOM 1366 C C . SER A 1 172 ? 6.808 3.145 -16.969 1.00 93.62 172 SER A C 1
ATOM 1368 O O . SER A 1 172 ? 7.843 2.775 -16.398 1.00 93.62 172 SER A O 1
ATOM 1370 N N . MET A 1 173 ? 6.054 2.311 -17.687 1.00 93.88 173 MET A N 1
ATOM 1371 C CA . MET A 1 173 ? 6.386 0.904 -17.921 1.00 93.88 173 MET A CA 1
ATOM 1372 C C . MET A 1 173 ? 7.676 0.763 -18.726 1.00 93.88 173 MET A C 1
ATOM 1374 O O . MET A 1 173 ? 8.505 -0.084 -18.399 1.00 93.88 173 MET A O 1
ATOM 1378 N N . GLU A 1 174 ? 7.883 1.626 -19.725 1.00 93.94 174 GLU A N 1
ATOM 1379 C CA . GLU A 1 174 ? 9.111 1.649 -20.525 1.00 93.94 174 GLU A CA 1
ATOM 1380 C C . GLU A 1 174 ? 10.335 1.833 -19.628 1.00 93.94 174 GLU A C 1
ATOM 1382 O O . GLU A 1 174 ? 11.260 1.015 -19.613 1.00 93.94 174 GLU A O 1
ATOM 1387 N N . ARG A 1 175 ? 10.317 2.884 -18.802 1.00 95.56 175 ARG A N 1
ATOM 1388 C CA . ARG A 1 175 ? 11.426 3.184 -17.905 1.00 95.56 175 ARG A CA 1
ATOM 1389 C C . ARG A 1 175 ? 11.627 2.060 -16.896 1.00 95.56 175 ARG A C 1
ATOM 1391 O O . ARG A 1 175 ? 12.765 1.644 -16.679 1.00 95.56 175 ARG A O 1
ATOM 1398 N N . LEU A 1 176 ? 10.545 1.520 -16.340 1.00 96.56 176 LEU A N 1
ATOM 1399 C CA . LEU A 1 176 ? 10.606 0.395 -15.412 1.00 96.56 176 LEU A CA 1
ATOM 1400 C C . LEU A 1 176 ? 11.248 -0.852 -16.049 1.00 96.56 176 LEU A C 1
ATOM 1402 O O . LEU A 1 176 ? 12.095 -1.488 -15.421 1.00 96.56 176 LEU A O 1
ATOM 1406 N N . ALA A 1 177 ? 10.915 -1.170 -17.301 1.00 96.94 177 ALA A N 1
ATOM 1407 C CA . ALA A 1 177 ? 11.460 -2.317 -18.028 1.00 96.94 177 ALA A CA 1
ATOM 1408 C C . ALA A 1 177 ? 12.955 -2.168 -18.372 1.00 96.94 177 ALA A C 1
ATOM 1410 O O . ALA A 1 177 ? 13.667 -3.169 -18.516 1.00 96.94 177 ALA A O 1
ATOM 1411 N N . THR A 1 178 ? 13.460 -0.934 -18.482 1.00 97.44 178 THR A N 1
ATOM 1412 C CA . THR A 1 178 ? 14.896 -0.671 -18.702 1.00 97.44 178 THR A CA 1
ATOM 1413 C C . THR A 1 178 ? 15.739 -0.781 -17.431 1.00 97.44 178 THR A C 1
ATOM 1415 O O . THR A 1 178 ? 16.959 -0.942 -17.518 1.00 97.44 178 THR A O 1
ATOM 1418 N N . PHE A 1 179 ? 15.128 -0.731 -16.243 1.00 97.38 179 PHE A N 1
ATOM 1419 C CA . PHE A 1 179 ? 15.882 -0.763 -14.995 1.00 97.38 179 PHE A CA 1
ATOM 1420 C C . PHE A 1 179 ? 16.620 -2.094 -14.781 1.00 97.38 179 PHE A C 1
ATOM 1422 O O . PHE A 1 179 ? 16.054 -3.175 -14.970 1.00 97.38 179 PHE A O 1
ATOM 1429 N N . PRO A 1 180 ? 17.886 -2.052 -14.321 1.00 97.81 180 PRO A N 1
ATOM 1430 C CA . PRO A 1 180 ? 18.577 -3.252 -13.884 1.00 97.81 180 PRO A CA 1
ATOM 1431 C C . PRO A 1 180 ? 18.001 -3.749 -12.552 1.00 97.81 180 PRO A C 1
ATOM 1433 O O . PRO A 1 180 ? 17.442 -2.984 -11.761 1.00 97.81 180 PRO A O 1
ATOM 1436 N N . ALA A 1 181 ? 18.232 -5.029 -12.251 1.00 97.62 181 ALA A N 1
ATOM 1437 C CA . ALA A 1 181 ? 17.765 -5.657 -11.014 1.00 97.62 181 ALA A CA 1
ATOM 1438 C C . ALA A 1 181 ? 18.247 -4.935 -9.743 1.00 97.62 181 ALA A C 1
ATOM 1440 O O . ALA A 1 181 ? 17.526 -4.877 -8.754 1.00 97.62 181 ALA A O 1
ATOM 1441 N N . SER A 1 182 ? 19.442 -4.338 -9.760 1.00 96.69 182 SER A N 1
ATOM 1442 C CA . SER A 1 182 ? 19.962 -3.547 -8.637 1.00 96.69 182 SER A CA 1
ATOM 1443 C C . SER A 1 182 ? 19.140 -2.286 -8.357 1.00 96.69 182 SER A C 1
ATOM 1445 O O . SER A 1 182 ? 18.954 -1.935 -7.194 1.00 96.69 182 SER A O 1
ATOM 1447 N N . THR A 1 183 ? 18.627 -1.624 -9.397 1.00 96.88 183 THR A N 1
ATOM 1448 C CA . THR A 1 183 ? 17.739 -0.464 -9.255 1.00 96.88 183 THR A CA 1
ATOM 1449 C C . THR A 1 183 ? 16.375 -0.914 -8.759 1.00 96.88 183 THR A C 1
ATOM 1451 O O . THR A 1 183 ? 15.903 -0.388 -7.756 1.00 96.88 183 THR A O 1
ATOM 1454 N N . VAL A 1 184 ? 15.789 -1.946 -9.382 1.00 97.50 184 VAL A N 1
ATOM 1455 C CA . VAL A 1 184 ? 14.495 -2.521 -8.968 1.00 97.50 184 VAL A CA 1
ATOM 1456 C C . VAL A 1 184 ? 14.528 -2.964 -7.500 1.00 97.50 184 VAL A C 1
ATOM 1458 O O . VAL A 1 184 ? 13.596 -2.688 -6.750 1.00 97.50 184 VAL A O 1
ATOM 1461 N N . GLN A 1 185 ? 15.646 -3.540 -7.043 1.00 97.62 185 GLN A N 1
ATOM 1462 C CA . GLN A 1 185 ? 15.863 -3.911 -5.642 1.00 97.62 185 GLN A CA 1
ATOM 1463 C C . GLN A 1 185 ? 15.696 -2.732 -4.669 1.00 97.62 185 GLN A C 1
ATOM 1465 O O . GLN A 1 185 ? 15.259 -2.933 -3.534 1.00 97.62 185 GLN A O 1
ATOM 1470 N N . LEU A 1 186 ? 16.078 -1.523 -5.083 1.00 97.31 186 LEU A N 1
ATOM 1471 C CA . LEU A 1 186 ? 16.194 -0.343 -4.225 1.00 97.31 186 LEU A CA 1
ATOM 1472 C C . LEU A 1 186 ? 15.123 0.728 -4.482 1.00 97.31 186 LEU A C 1
ATOM 1474 O O . LEU A 1 186 ? 15.126 1.732 -3.768 1.00 97.31 186 LEU A O 1
ATOM 1478 N N . LEU A 1 187 ? 14.207 0.529 -5.437 1.00 96.31 187 LEU A N 1
ATOM 1479 C CA . LEU A 1 187 ? 13.093 1.452 -5.690 1.00 96.31 187 LEU A CA 1
ATOM 1480 C C . LEU A 1 187 ? 12.288 1.692 -4.411 1.00 96.31 187 LEU A C 1
ATOM 1482 O O . LEU A 1 187 ? 11.874 0.741 -3.761 1.00 96.31 187 LEU A O 1
ATOM 1486 N N . GLY A 1 188 ? 12.079 2.950 -4.030 1.00 94.25 188 GLY A N 1
ATOM 1487 C CA . GLY A 1 188 ? 11.453 3.368 -2.771 1.00 94.25 188 GLY A CA 1
ATOM 1488 C C . GLY A 1 188 ? 12.405 3.523 -1.576 1.00 94.25 188 GLY A C 1
ATOM 1489 O O . GLY A 1 188 ? 11.973 3.967 -0.512 1.00 94.25 188 GLY A O 1
ATOM 1490 N N . ALA A 1 189 ? 13.690 3.177 -1.713 1.00 96.44 189 ALA A N 1
ATOM 1491 C CA . ALA A 1 189 ? 14.723 3.392 -0.692 1.00 96.44 189 ALA A CA 1
ATOM 1492 C C . ALA A 1 189 ? 15.713 4.512 -1.062 1.00 96.44 189 ALA A C 1
ATOM 1494 O O . ALA A 1 189 ? 16.807 4.590 -0.493 1.00 96.44 189 ALA A O 1
ATOM 1495 N N . GLU A 1 190 ? 15.340 5.402 -1.982 1.00 94.19 190 GLU A N 1
ATOM 1496 C CA . GLU A 1 190 ? 16.209 6.433 -2.556 1.00 94.19 190 GLU A CA 1
ATOM 1497 C C . GLU A 1 190 ? 16.795 7.331 -1.466 1.00 94.19 190 GLU A C 1
ATOM 1499 O O . GLU A 1 190 ? 17.995 7.585 -1.442 1.00 94.19 190 GLU A O 1
ATOM 1504 N N . LYS A 1 191 ? 15.982 7.743 -0.485 1.00 93.88 191 LYS A N 1
ATOM 1505 C CA . LYS A 1 191 ? 16.442 8.578 0.637 1.00 93.88 191 LYS A CA 1
ATOM 1506 C C . LYS A 1 191 ? 17.580 7.918 1.424 1.00 93.88 191 LYS A C 1
ATOM 1508 O O . LYS A 1 191 ? 18.554 8.582 1.780 1.00 93.88 191 LYS A O 1
ATOM 1513 N N . ALA A 1 192 ? 17.475 6.617 1.698 1.00 94.44 192 ALA A N 1
ATOM 1514 C CA . ALA A 1 192 ? 18.512 5.865 2.404 1.00 94.44 192 ALA A CA 1
ATOM 1515 C C . ALA A 1 192 ? 19.740 5.623 1.514 1.00 94.44 192 ALA A C 1
ATOM 1517 O O . ALA A 1 192 ? 20.871 5.713 1.991 1.00 94.44 192 ALA A O 1
ATOM 1518 N N . LEU A 1 193 ? 19.525 5.373 0.221 1.00 93.81 193 LEU A N 1
ATOM 1519 C CA . LEU A 1 193 ? 20.588 5.201 -0.764 1.00 93.81 193 LEU A CA 1
ATOM 1520 C C . LEU A 1 193 ? 21.413 6.483 -0.925 1.00 93.81 193 LEU A C 1
ATOM 1522 O O . LEU A 1 193 ? 22.634 6.448 -0.796 1.00 93.81 193 LEU A O 1
ATOM 1526 N N . PHE A 1 194 ? 20.764 7.632 -1.105 1.00 93.75 194 PHE A N 1
ATOM 1527 C CA . PHE A 1 194 ? 21.442 8.924 -1.198 1.00 93.75 194 PHE A CA 1
ATOM 1528 C C . PHE A 1 194 ? 22.144 9.298 0.107 1.00 93.75 194 PHE A C 1
ATOM 1530 O O . PHE A 1 194 ? 23.235 9.864 0.076 1.00 93.75 194 PHE A O 1
ATOM 1537 N N . LYS A 1 195 ? 21.586 8.922 1.266 1.00 94.00 195 LYS A N 1
ATOM 1538 C CA . LYS A 1 195 ? 22.273 9.080 2.554 1.00 94.00 195 LYS A CA 1
ATOM 1539 C C . LYS A 1 195 ? 23.542 8.221 2.637 1.00 94.00 195 LYS A C 1
ATOM 1541 O O . LYS A 1 195 ? 24.542 8.680 3.186 1.00 94.00 195 LYS A O 1
ATOM 1546 N N . HIS A 1 196 ? 23.529 6.998 2.102 1.00 92.88 196 HIS A N 1
ATOM 1547 C CA . HIS A 1 196 ? 24.728 6.160 1.992 1.00 92.88 196 HIS A CA 1
ATOM 1548 C C . HIS A 1 196 ? 25.776 6.799 1.080 1.00 92.88 196 HIS A C 1
ATOM 1550 O O . HIS A 1 196 ? 26.924 6.928 1.489 1.00 92.88 196 HIS A O 1
ATOM 1556 N N . ILE A 1 197 ? 25.373 7.249 -0.109 1.00 92.00 197 ILE A N 1
ATOM 1557 C CA . ILE A 1 197 ? 26.284 7.860 -1.083 1.00 92.00 197 ILE A CA 1
ATOM 1558 C C . ILE A 1 197 ? 26.909 9.142 -0.513 1.00 92.00 197 ILE A C 1
ATOM 1560 O O . ILE A 1 197 ? 28.117 9.329 -0.606 1.00 92.00 197 ILE A O 1
ATOM 1564 N N . LYS A 1 198 ? 26.105 10.002 0.126 1.00 93.69 198 LYS A N 1
ATOM 1565 C CA . LYS A 1 198 ? 26.549 11.315 0.615 1.00 93.69 198 LYS A CA 1
ATOM 1566 C C . LYS A 1 198 ? 27.325 11.263 1.932 1.00 93.69 198 LYS A C 1
ATOM 1568 O O . LYS A 1 198 ? 28.250 12.039 2.124 1.00 93.69 198 LYS A O 1
ATOM 1573 N N . PHE A 1 199 ? 26.928 10.392 2.859 1.00 93.06 199 PHE A N 1
ATOM 1574 C CA . PHE A 1 199 ? 27.457 10.380 4.232 1.00 93.06 199 PHE A CA 1
ATOM 1575 C C . PHE A 1 199 ? 28.107 9.049 4.618 1.00 93.06 199 PHE A C 1
ATOM 1577 O O . PHE A 1 199 ? 28.330 8.778 5.796 1.00 93.06 199 PHE A O 1
ATOM 1584 N N . GLY A 1 200 ? 28.310 8.151 3.658 1.00 90.75 200 GLY A N 1
ATOM 1585 C CA . GLY A 1 200 ? 28.876 6.826 3.876 1.00 90.75 200 GLY A CA 1
ATOM 1586 C C . GLY A 1 200 ? 27.967 5.839 4.612 1.00 90.75 200 GLY A C 1
ATOM 1587 O O . GLY A 1 200 ? 28.268 4.657 4.560 1.00 90.75 200 GLY A O 1
ATOM 1588 N N . SER A 1 201 ? 26.869 6.250 5.266 1.00 91.00 201 SER A N 1
ATOM 1589 C CA . SER A 1 201 ? 26.003 5.414 6.141 1.00 91.00 201 SER A CA 1
ATOM 1590 C C . SER A 1 201 ? 25.589 4.056 5.551 1.00 91.00 201 SER A C 1
ATOM 1592 O O . SER A 1 201 ? 25.601 3.912 4.347 1.00 91.00 201 SER A O 1
ATOM 1594 N N . LYS A 1 202 ? 25.214 3.041 6.345 1.00 90.31 202 LYS A N 1
ATOM 1595 C CA . LYS A 1 202 ? 24.952 1.674 5.823 1.00 90.31 202 LYS A CA 1
ATOM 1596 C C . LYS A 1 202 ? 23.989 1.669 4.613 1.00 90.31 202 LYS A C 1
ATOM 1598 O O . LYS A 1 202 ? 22.903 2.236 4.735 1.00 90.31 202 LYS A O 1
ATOM 1603 N N . PRO A 1 203 ? 24.338 1.008 3.488 1.00 93.00 203 PRO A N 1
ATOM 1604 C CA . PRO A 1 203 ? 23.488 0.997 2.302 1.00 93.00 203 PRO A CA 1
ATOM 1605 C C . PRO A 1 203 ? 22.159 0.273 2.570 1.00 93.00 203 PRO A C 1
ATOM 1607 O O . PRO A 1 203 ? 22.148 -0.731 3.301 1.00 93.00 203 PRO A O 1
ATOM 1610 N N . PRO A 1 204 ? 21.046 0.733 1.968 1.00 95.50 204 PRO A N 1
ATOM 1611 C CA . PRO A 1 204 ? 19.790 -0.003 2.005 1.00 95.50 204 PRO A CA 1
ATOM 1612 C C . PRO A 1 204 ? 19.931 -1.340 1.270 1.00 95.50 204 PRO A C 1
ATOM 1614 O O . PRO A 1 204 ? 20.709 -1.479 0.329 1.00 95.50 204 PRO A O 1
ATOM 1617 N N . LYS A 1 205 ? 19.177 -2.347 1.718 1.00 94.25 205 LYS A N 1
ATOM 1618 C CA . LYS A 1 205 ? 19.190 -3.695 1.118 1.00 94.25 205 LYS A CA 1
ATOM 1619 C C . LYS A 1 205 ? 17.989 -3.968 0.221 1.00 94.25 205 LYS A C 1
ATOM 1621 O O . LYS A 1 205 ? 18.005 -4.952 -0.509 1.00 94.25 205 LYS A O 1
ATOM 1626 N N . TYR A 1 206 ? 16.942 -3.174 0.353 1.00 95.50 206 TYR A N 1
ATOM 1627 C CA . TYR A 1 206 ? 15.657 -3.356 -0.302 1.00 95.50 206 TYR A CA 1
ATOM 1628 C C . TYR A 1 206 ? 14.895 -2.032 -0.241 1.00 95.50 206 TYR A C 1
ATOM 1630 O O . TYR A 1 206 ? 15.119 -1.242 0.682 1.00 95.50 206 TYR A O 1
ATOM 1638 N N . GLY A 1 207 ? 14.016 -1.809 -1.210 1.00 95.44 207 GLY A N 1
ATOM 1639 C CA . GLY A 1 207 ? 13.010 -0.754 -1.194 1.00 95.44 207 GLY A CA 1
ATOM 1640 C C . GLY A 1 207 ? 11.604 -1.336 -1.059 1.00 95.44 207 GLY A C 1
ATOM 1641 O O . GLY A 1 207 ? 11.343 -2.064 -0.102 1.00 95.44 207 GLY A O 1
ATOM 1642 N N . VAL A 1 208 ? 10.720 -1.054 -2.016 1.00 95.50 208 VAL A N 1
ATOM 1643 C CA . VAL A 1 208 ? 9.313 -1.494 -2.042 1.00 95.50 208 VAL A CA 1
ATOM 1644 C C . VAL A 1 208 ? 9.179 -3.018 -1.937 1.00 95.50 208 VAL A C 1
ATOM 1646 O O . VAL A 1 208 ? 8.310 -3.503 -1.220 1.00 95.50 208 VAL A O 1
ATOM 1649 N N . ILE A 1 209 ? 10.107 -3.775 -2.536 1.00 95.31 20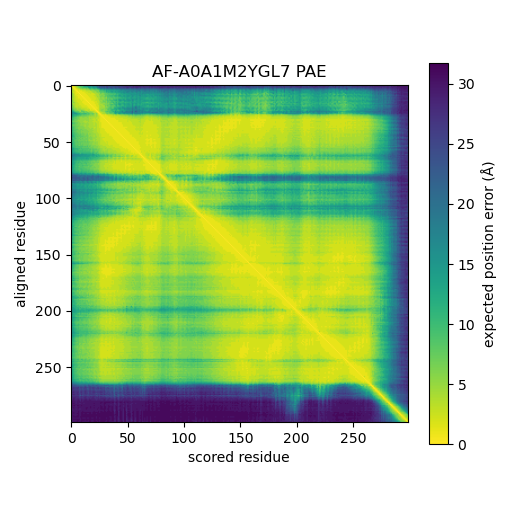9 ILE A N 1
ATOM 1650 C CA . ILE A 1 209 ? 10.161 -5.253 -2.495 1.00 95.31 209 ILE A CA 1
ATOM 1651 C C . ILE A 1 209 ? 10.179 -5.806 -1.060 1.00 95.31 209 ILE A C 1
ATOM 1653 O O . ILE A 1 209 ? 9.816 -6.956 -0.832 1.00 95.31 209 ILE A O 1
ATOM 1657 N N . PHE A 1 210 ? 10.565 -5.000 -0.065 1.00 95.75 210 PHE A N 1
ATOM 1658 C CA . PHE A 1 210 ? 10.473 -5.401 1.335 1.00 95.75 210 PHE A CA 1
ATOM 1659 C C . PHE A 1 210 ? 9.062 -5.824 1.742 1.00 95.75 210 PHE A C 1
ATOM 1661 O O . PHE A 1 210 ? 8.952 -6.734 2.551 1.00 95.75 210 PHE A O 1
ATOM 1668 N N . LYS A 1 211 ? 8.019 -5.211 1.166 1.00 95.00 211 LYS A N 1
ATOM 1669 C CA . LYS A 1 211 ? 6.611 -5.485 1.485 1.00 95.00 211 LYS A CA 1
ATOM 1670 C C . LYS A 1 211 ? 6.174 -6.918 1.168 1.00 95.00 211 LYS A C 1
ATOM 1672 O O . LYS A 1 211 ? 5.172 -7.361 1.713 1.00 95.00 211 LYS A O 1
ATOM 1677 N N . LEU A 1 212 ? 6.928 -7.651 0.345 1.00 95.19 212 LEU A N 1
ATOM 1678 C CA . LEU A 1 212 ? 6.636 -9.053 0.057 1.00 95.19 212 LEU A CA 1
ATOM 1679 C C . LEU A 1 212 ? 6.714 -9.904 1.335 1.00 95.19 212 LEU A C 1
ATOM 1681 O O . LEU A 1 212 ? 7.721 -9.803 2.056 1.00 95.19 212 LEU A O 1
ATOM 1685 N N . PRO A 1 213 ? 5.723 -10.771 1.609 1.00 93.81 213 PRO A N 1
ATOM 1686 C CA . PRO A 1 213 ? 5.710 -11.616 2.801 1.00 93.81 213 PRO A CA 1
ATOM 1687 C C . PRO A 1 213 ? 6.985 -12.450 2.957 1.00 93.81 213 PRO A C 1
ATOM 1689 O O . PRO A 1 213 ? 7.565 -12.511 4.043 1.00 93.81 213 PRO A O 1
ATOM 1692 N N . GLU A 1 214 ? 7.495 -13.021 1.866 1.00 93.25 214 GLU A N 1
ATOM 1693 C CA . GLU A 1 214 ? 8.691 -13.865 1.864 1.00 93.25 214 GLU A CA 1
ATOM 1694 C C . GLU A 1 214 ? 9.964 -13.077 2.219 1.00 93.25 214 GLU A C 1
ATOM 1696 O O . GLU A 1 214 ? 10.914 -13.630 2.775 1.00 93.25 214 GLU A O 1
ATOM 1701 N N . VAL A 1 215 ? 9.992 -11.767 1.952 1.00 94.19 215 VAL A N 1
ATOM 1702 C CA . VAL A 1 215 ? 11.107 -10.877 2.316 1.00 94.19 215 VAL A CA 1
ATOM 1703 C C . VAL A 1 215 ? 10.931 -10.328 3.733 1.00 94.19 215 VAL A C 1
ATOM 1705 O O . VAL A 1 215 ? 11.901 -10.270 4.503 1.00 94.19 215 VAL A O 1
ATOM 1708 N N . THR A 1 216 ? 9.710 -9.933 4.103 1.00 94.50 216 THR A N 1
ATOM 1709 C CA . THR A 1 216 ? 9.391 -9.389 5.431 1.00 94.50 216 THR A CA 1
ATOM 1710 C C . THR A 1 216 ? 9.600 -10.432 6.524 1.00 94.50 216 THR A C 1
ATOM 1712 O O . THR A 1 216 ? 10.242 -10.126 7.534 1.00 94.50 216 THR A O 1
ATOM 1715 N N . ASN A 1 217 ? 9.150 -11.666 6.306 1.00 93.44 217 ASN A N 1
ATOM 1716 C CA . ASN A 1 217 ? 9.187 -12.727 7.314 1.00 93.44 217 ASN A CA 1
ATOM 1717 C C . ASN A 1 217 ? 10.536 -13.459 7.375 1.00 93.44 217 ASN A C 1
ATOM 1719 O O . ASN A 1 217 ? 10.833 -14.154 8.345 1.00 93.44 217 ASN A O 1
ATOM 1723 N N . ALA A 1 218 ? 11.403 -13.277 6.376 1.00 92.50 218 ALA A N 1
ATOM 1724 C CA . ALA A 1 218 ? 12.716 -13.906 6.353 1.00 92.50 218 ALA A CA 1
ATOM 1725 C C . ALA A 1 218 ? 13.663 -13.415 7.468 1.00 92.50 218 ALA A C 1
ATOM 1727 O O . ALA A 1 218 ? 13.600 -12.284 7.953 1.00 92.50 218 ALA A O 1
ATOM 1728 N N . ARG A 1 219 ? 14.645 -14.245 7.836 1.00 91.25 219 ARG A N 1
ATOM 1729 C CA . ARG A 1 219 ? 15.666 -13.888 8.838 1.00 91.25 219 ARG A CA 1
ATOM 1730 C C . ARG A 1 219 ? 16.558 -12.727 8.369 1.00 91.25 219 ARG A C 1
ATOM 1732 O O . ARG A 1 219 ? 16.910 -12.621 7.194 1.00 91.25 219 ARG A O 1
ATOM 1739 N N . LYS A 1 220 ? 16.987 -11.853 9.293 1.00 89.62 220 LYS A N 1
ATOM 1740 C CA . LYS A 1 220 ? 17.735 -10.599 9.002 1.00 89.62 220 LYS A CA 1
ATOM 1741 C C . LYS A 1 220 ? 19.021 -10.790 8.178 1.00 89.62 220 LYS A C 1
ATOM 1743 O O . LYS A 1 220 ? 19.465 -9.865 7.487 1.00 89.62 220 LYS A O 1
ATOM 1748 N N . ASP A 1 221 ? 19.660 -11.946 8.292 1.00 88.50 221 ASP A N 1
ATOM 1749 C CA . ASP A 1 221 ? 20.858 -12.339 7.553 1.00 88.50 221 ASP A CA 1
ATOM 1750 C C . ASP A 1 221 ? 20.555 -12.713 6.097 1.00 88.50 221 ASP A C 1
ATOM 1752 O O . ASP A 1 221 ? 21.338 -12.364 5.210 1.00 88.50 221 ASP A O 1
ATOM 1756 N N . ILE A 1 222 ? 19.394 -13.317 5.835 1.00 92.56 222 ILE A N 1
ATOM 1757 C CA . ILE A 1 222 ? 19.008 -13.808 4.508 1.00 92.56 222 ILE A CA 1
ATOM 1758 C C . ILE A 1 222 ? 18.102 -12.844 3.730 1.00 92.56 222 ILE A C 1
ATOM 1760 O O . ILE A 1 222 ? 18.119 -12.899 2.501 1.00 92.56 222 ILE A O 1
ATOM 1764 N N . LYS A 1 223 ? 17.411 -11.897 4.394 1.00 93.56 223 LYS A N 1
ATOM 1765 C CA . LYS A 1 223 ? 16.504 -10.916 3.747 1.00 93.56 223 LYS A CA 1
ATOM 1766 C C . LYS A 1 223 ? 17.095 -10.267 2.496 1.00 93.56 223 LYS A C 1
ATOM 1768 O O . LYS A 1 223 ? 16.447 -10.188 1.465 1.00 93.56 223 LYS A O 1
ATOM 1773 N N . GLY A 1 224 ? 18.350 -9.816 2.572 1.00 93.94 224 GLY A N 1
ATOM 1774 C CA . GLY A 1 224 ? 19.010 -9.146 1.444 1.00 93.94 224 GLY A CA 1
ATOM 1775 C C . GLY A 1 224 ? 19.319 -10.072 0.262 1.00 93.94 224 GLY A C 1
ATOM 1776 O O . GLY A 1 224 ? 19.371 -9.605 -0.871 1.00 93.94 224 GLY A O 1
ATOM 1777 N N . ARG A 1 225 ? 19.520 -11.374 0.513 1.00 94.75 225 ARG A N 1
ATOM 1778 C CA . ARG A 1 225 ? 19.712 -12.379 -0.545 1.00 94.75 225 ARG A CA 1
ATOM 1779 C C . ARG A 1 225 ? 18.387 -12.674 -1.245 1.00 94.75 225 ARG A C 1
ATOM 1781 O O . ARG A 1 225 ? 18.357 -12.692 -2.469 1.00 94.75 225 ARG A O 1
ATOM 1788 N N . ILE A 1 226 ? 17.309 -12.817 -0.472 1.00 95.88 226 ILE A N 1
ATOM 1789 C CA . ILE A 1 226 ? 15.956 -13.041 -1.000 1.00 95.88 226 ILE A CA 1
ATOM 1790 C C . ILE A 1 226 ? 15.481 -11.817 -1.792 1.00 95.88 226 ILE A C 1
ATOM 1792 O O . ILE A 1 226 ? 15.069 -11.964 -2.934 1.00 95.88 226 ILE A O 1
ATOM 1796 N N . ALA A 1 227 ? 15.646 -10.601 -1.262 1.00 96.62 227 ALA A N 1
ATOM 1797 C CA . ALA A 1 227 ? 15.287 -9.375 -1.980 1.00 96.62 227 ALA A CA 1
ATOM 1798 C C . ALA A 1 227 ? 16.018 -9.237 -3.327 1.00 96.62 227 ALA A C 1
ATOM 1800 O O . ALA A 1 227 ? 15.424 -8.804 -4.309 1.00 96.62 227 ALA A O 1
ATOM 1801 N N . ARG A 1 228 ? 17.297 -9.638 -3.396 1.00 96.94 228 ARG A N 1
ATOM 1802 C CA . ARG A 1 228 ? 18.056 -9.657 -4.654 1.00 96.94 228 ARG A CA 1
ATOM 1803 C C . ARG A 1 228 ? 17.501 -10.682 -5.643 1.00 96.94 228 ARG A C 1
ATOM 1805 O O . ARG A 1 228 ? 17.367 -10.357 -6.815 1.00 96.94 228 ARG A O 1
ATOM 1812 N N . LEU A 1 229 ? 17.177 -11.889 -5.172 1.00 97.19 229 LEU A N 1
ATOM 1813 C CA . LEU A 1 229 ? 16.557 -12.933 -5.993 1.00 97.19 229 LEU A CA 1
ATOM 1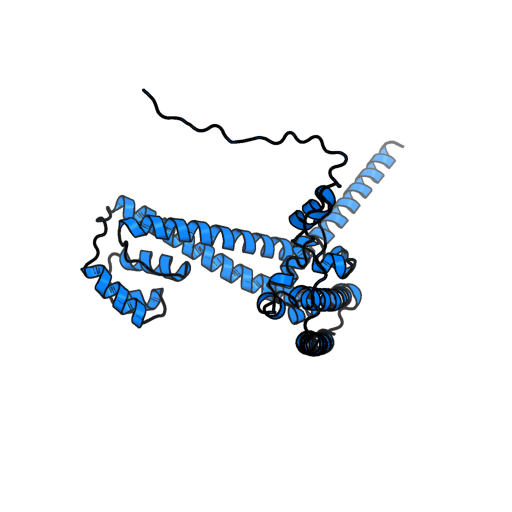814 C C . LEU A 1 229 ? 15.229 -12.449 -6.590 1.00 97.19 229 LEU A C 1
ATOM 1816 O O . LEU A 1 229 ? 15.049 -12.537 -7.804 1.00 97.19 229 LEU A O 1
ATOM 1820 N N . TYR A 1 230 ? 14.349 -11.879 -5.759 1.00 97.19 230 TYR A N 1
ATOM 1821 C CA . TYR A 1 230 ? 13.096 -11.279 -6.220 1.00 97.19 230 TYR A CA 1
ATOM 1822 C C . TYR A 1 230 ? 13.349 -10.179 -7.238 1.00 97.19 230 TYR A C 1
ATOM 1824 O O . TYR A 1 230 ? 12.778 -10.229 -8.316 1.00 97.19 230 TYR A O 1
ATOM 1832 N N . ALA A 1 231 ? 14.243 -9.231 -6.952 1.00 97.81 231 ALA A N 1
ATOM 1833 C CA . ALA A 1 231 ? 14.530 -8.141 -7.877 1.00 97.81 231 ALA A CA 1
ATOM 1834 C C . ALA A 1 231 ? 14.983 -8.651 -9.254 1.00 97.81 231 ALA A C 1
ATOM 1836 O O . ALA A 1 231 ? 14.515 -8.150 -10.269 1.00 97.81 231 ALA A O 1
ATOM 1837 N N . THR A 1 232 ? 15.824 -9.690 -9.309 1.00 98.06 232 THR A N 1
ATOM 1838 C CA . THR A 1 232 ? 16.223 -10.315 -10.579 1.00 98.06 232 THR A CA 1
ATOM 1839 C C . THR A 1 232 ? 15.028 -10.888 -11.339 1.00 98.06 232 THR A C 1
ATOM 1841 O O . THR A 1 232 ? 14.897 -10.644 -12.537 1.00 98.06 232 THR A O 1
ATOM 1844 N N . LYS A 1 233 ? 14.153 -11.634 -10.661 1.00 97.81 233 LYS A N 1
ATOM 1845 C CA . LYS A 1 233 ? 13.006 -12.301 -11.295 1.00 97.81 233 LYS A CA 1
ATOM 1846 C C . LYS A 1 233 ? 11.906 -11.310 -11.681 1.00 97.81 233 LYS A C 1
ATOM 1848 O O . LYS A 1 233 ? 11.370 -11.409 -12.778 1.00 97.81 233 LYS A O 1
ATOM 1853 N N . ILE A 1 234 ? 11.677 -10.289 -10.860 1.00 97.69 234 ILE A N 1
ATOM 1854 C CA . ILE A 1 234 ? 10.797 -9.154 -11.160 1.00 97.69 234 ILE A CA 1
ATOM 1855 C C . ILE A 1 234 ? 11.309 -8.392 -12.385 1.00 97.69 234 ILE A C 1
ATOM 1857 O O . ILE A 1 234 ? 10.531 -8.117 -13.285 1.00 97.69 234 ILE A O 1
ATOM 1861 N N . THR A 1 235 ? 12.611 -8.103 -12.496 1.00 97.94 235 THR A N 1
ATOM 1862 C CA . THR A 1 235 ? 13.156 -7.457 -13.705 1.00 97.94 235 THR A CA 1
ATOM 1863 C C . THR A 1 235 ? 12.921 -8.292 -14.968 1.00 97.94 235 THR A C 1
ATOM 1865 O O . THR A 1 235 ? 12.658 -7.723 -16.024 1.00 97.94 235 THR A O 1
ATOM 1868 N N . MET A 1 236 ? 12.994 -9.626 -14.887 1.00 97.81 236 MET A N 1
ATOM 1869 C CA . MET A 1 236 ? 12.654 -10.495 -16.024 1.00 97.81 236 MET A CA 1
ATOM 1870 C C . MET A 1 236 ? 11.164 -10.404 -16.377 1.00 97.81 236 MET A C 1
ATOM 1872 O O . MET A 1 236 ? 10.836 -10.247 -17.551 1.00 97.81 236 MET A O 1
ATOM 1876 N N . ALA A 1 237 ? 10.284 -10.448 -15.373 1.00 97.81 237 ALA A N 1
ATOM 1877 C CA . ALA A 1 237 ? 8.841 -10.299 -15.549 1.00 97.81 237 ALA A CA 1
ATOM 1878 C C . ALA A 1 237 ? 8.465 -8.943 -16.164 1.00 97.81 237 ALA A C 1
ATOM 1880 O O . ALA A 1 237 ? 7.761 -8.916 -17.163 1.00 97.81 237 ALA A O 1
ATOM 1881 N N . LEU A 1 238 ? 9.028 -7.840 -15.664 1.00 97.56 238 LEU A N 1
ATOM 1882 C CA . LEU A 1 238 ? 8.802 -6.486 -16.182 1.00 97.56 238 LEU A CA 1
ATOM 1883 C C . LEU A 1 238 ? 9.187 -6.347 -17.657 1.00 97.56 238 LEU A C 1
ATOM 1885 O O . LEU A 1 238 ? 8.482 -5.720 -18.444 1.00 97.56 238 LEU A O 1
ATOM 1889 N N . LYS A 1 239 ? 10.310 -6.954 -18.054 1.00 97.25 239 LYS A N 1
ATOM 1890 C CA . LYS A 1 239 ? 10.731 -6.974 -19.458 1.00 97.25 239 LYS A CA 1
ATOM 1891 C C . LYS A 1 239 ? 9.779 -7.798 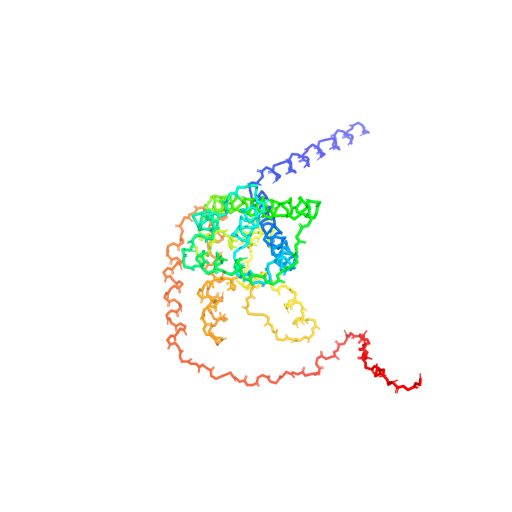-20.318 1.00 97.25 239 LYS A C 1
ATOM 1893 O O . LYS A 1 239 ? 9.492 -7.394 -21.442 1.00 97.25 239 LYS A O 1
ATOM 1898 N N . ALA A 1 240 ? 9.283 -8.922 -19.805 1.00 97.25 240 ALA A N 1
ATOM 1899 C CA . ALA A 1 240 ? 8.291 -9.718 -20.513 1.00 97.25 240 ALA A CA 1
ATOM 1900 C C . ALA A 1 240 ? 6.965 -8.957 -20.663 1.00 97.25 240 ALA A C 1
ATOM 1902 O O . ALA A 1 240 ? 6.462 -8.878 -21.784 1.00 97.25 240 ALA A O 1
ATOM 1903 N N . ASP A 1 241 ? 6.481 -8.334 -19.583 1.00 96.69 241 ASP A N 1
ATOM 1904 C CA . ASP A 1 241 ? 5.273 -7.500 -19.529 1.00 96.69 241 ASP A CA 1
ATOM 1905 C C . ASP A 1 241 ? 5.340 -6.310 -20.489 1.00 96.69 241 ASP A C 1
ATOM 1907 O O . ASP A 1 241 ? 4.326 -5.936 -21.069 1.00 96.69 241 ASP A O 1
ATOM 1911 N N . TYR A 1 242 ? 6.512 -5.702 -20.689 1.00 96.25 242 TYR A N 1
ATOM 1912 C CA . TYR A 1 242 ? 6.650 -4.565 -21.599 1.00 96.25 242 TYR A CA 1
ATOM 1913 C C . TYR A 1 242 ? 6.904 -4.985 -23.053 1.00 96.25 242 TYR A C 1
ATOM 1915 O O . TYR A 1 242 ? 6.141 -4.594 -23.933 1.00 96.25 242 TYR A O 1
ATOM 1923 N N . TYR A 1 243 ? 7.936 -5.797 -23.313 1.00 96.56 243 TYR A N 1
ATOM 1924 C CA . TYR A 1 243 ? 8.410 -6.068 -24.677 1.00 96.56 243 TYR A CA 1
ATOM 1925 C C . TYR A 1 243 ? 7.698 -7.233 -25.367 1.00 96.56 243 TYR A C 1
ATOM 1927 O O . TYR A 1 243 ? 7.380 -7.140 -26.546 1.00 96.56 243 TYR A O 1
ATOM 1935 N N . THR A 1 244 ? 7.497 -8.352 -24.664 1.00 94.44 244 THR A N 1
ATOM 1936 C CA . THR A 1 244 ? 7.061 -9.609 -25.309 1.00 94.44 244 THR A CA 1
ATOM 1937 C C . THR A 1 244 ? 5.584 -9.920 -25.128 1.00 94.44 244 THR A C 1
ATOM 1939 O O . THR A 1 244 ? 5.032 -10.672 -25.919 1.00 94.44 244 THR A O 1
ATOM 1942 N N . LYS A 1 245 ? 4.964 -9.402 -24.060 1.00 93.75 245 LYS A N 1
ATOM 1943 C CA . LYS A 1 245 ? 3.599 -9.724 -23.613 1.00 93.75 245 LYS A CA 1
ATOM 1944 C C . LYS A 1 245 ? 3.344 -11.213 -23.319 1.00 93.75 245 LYS A C 1
ATOM 1946 O O . LYS A 1 245 ? 2.211 -11.601 -23.065 1.00 93.75 245 LYS A O 1
ATOM 1951 N N . ASN A 1 246 ? 4.391 -12.041 -23.284 1.00 95.06 246 ASN A N 1
ATOM 1952 C CA . ASN A 1 246 ? 4.292 -13.455 -22.939 1.00 95.06 246 ASN A CA 1
ATOM 1953 C C . ASN A 1 246 ? 4.150 -13.644 -21.428 1.00 95.06 246 ASN A C 1
ATOM 1955 O O . ASN A 1 246 ? 4.850 -12.998 -20.642 1.00 95.06 246 ASN A O 1
ATOM 1959 N N . PHE A 1 247 ? 3.312 -14.596 -21.023 1.00 96.81 247 PHE A N 1
ATOM 1960 C CA . PHE A 1 247 ? 3.198 -14.997 -19.627 1.00 96.81 247 PHE A CA 1
ATOM 1961 C C . PHE A 1 247 ? 4.270 -16.040 -19.273 1.00 96.81 247 PHE A C 1
ATOM 1963 O O . PHE A 1 247 ? 4.265 -17.167 -19.763 1.00 96.81 247 PHE A O 1
ATOM 1970 N N . ILE A 1 248 ? 5.232 -15.644 -18.441 1.00 96.94 248 ILE A N 1
ATOM 1971 C CA . ILE A 1 248 ? 6.379 -16.439 -17.979 1.00 96.94 248 ILE A CA 1
ATOM 1972 C C . ILE A 1 248 ? 6.441 -16.566 -16.448 1.00 96.94 248 ILE A C 1
ATOM 1974 O O . ILE A 1 248 ? 7.378 -17.165 -15.913 1.00 96.94 248 ILE A O 1
ATOM 1978 N N . ALA A 1 249 ? 5.471 -15.990 -15.736 1.00 96.25 249 ALA A N 1
ATOM 1979 C CA . ALA A 1 249 ? 5.514 -15.816 -14.288 1.00 96.25 249 ALA A CA 1
ATOM 1980 C C . ALA A 1 249 ? 5.547 -17.134 -13.504 1.00 96.25 249 ALA A C 1
ATOM 1982 O O . ALA A 1 249 ? 6.277 -17.228 -12.522 1.00 96.25 249 ALA A O 1
ATOM 1983 N N . GLU A 1 250 ? 4.856 -18.179 -13.964 1.00 96.88 250 GLU A N 1
ATOM 1984 C CA . GLU A 1 250 ? 4.857 -19.498 -13.311 1.00 96.88 250 GLU A CA 1
ATOM 1985 C C . GLU A 1 250 ? 6.266 -20.091 -13.209 1.00 96.88 250 GLU A C 1
ATOM 1987 O O . GLU A 1 250 ? 6.717 -20.495 -12.136 1.00 96.88 250 GLU A O 1
ATOM 1992 N N . LYS A 1 251 ? 7.014 -20.067 -14.320 1.00 97.06 251 LYS A N 1
ATOM 1993 C CA . LYS A 1 251 ? 8.403 -20.548 -14.360 1.00 97.06 251 LYS A CA 1
ATOM 1994 C C . LYS A 1 251 ? 9.288 -19.724 -13.426 1.00 97.06 251 LYS A C 1
ATOM 1996 O O . LYS A 1 251 ? 10.104 -20.272 -12.687 1.00 97.06 251 LYS A O 1
ATOM 2001 N N . LEU A 1 252 ? 9.099 -18.403 -13.423 1.00 97.25 252 LEU A N 1
ATOM 2002 C CA . LEU A 1 252 ? 9.842 -17.506 -12.542 1.00 97.25 252 LEU A CA 1
ATOM 2003 C C . LEU A 1 252 ? 9.504 -17.735 -11.063 1.00 97.25 252 LEU A C 1
ATOM 2005 O O . LEU A 1 252 ? 10.406 -17.640 -10.232 1.00 97.25 252 LEU A O 1
ATOM 2009 N N . LYS A 1 253 ? 8.256 -18.075 -10.723 1.00 96.94 253 LYS A N 1
ATOM 2010 C CA . LYS A 1 253 ? 7.845 -18.383 -9.347 1.00 96.94 253 LYS A CA 1
ATOM 2011 C C . LYS A 1 253 ? 8.515 -19.660 -8.844 1.00 96.94 253 LYS A C 1
ATOM 2013 O O . LYS A 1 253 ? 9.115 -19.636 -7.772 1.00 96.94 253 LYS A O 1
ATOM 2018 N N . VAL A 1 254 ? 8.540 -20.718 -9.657 1.00 97.25 254 VAL A N 1
ATOM 2019 C CA . VAL A 1 254 ? 9.271 -21.958 -9.336 1.00 97.25 254 VAL A CA 1
ATOM 2020 C C . VAL A 1 254 ? 10.757 -21.677 -9.078 1.00 97.25 254 VAL A C 1
ATOM 2022 O O . VAL A 1 254 ? 11.340 -22.186 -8.116 1.00 97.25 254 VAL A O 1
ATOM 2025 N N . ASP A 1 255 ? 11.380 -20.823 -9.892 1.00 96.88 255 ASP A N 1
ATOM 2026 C CA . ASP A 1 255 ? 12.772 -20.415 -9.684 1.00 96.88 255 ASP A CA 1
ATOM 2027 C C . ASP A 1 255 ? 12.981 -19.640 -8.374 1.00 96.88 255 ASP A C 1
ATOM 2029 O O . ASP A 1 255 ? 14.004 -19.829 -7.705 1.00 96.88 255 ASP A O 1
ATOM 2033 N N . ILE A 1 256 ? 12.043 -18.757 -8.010 1.00 96.38 256 ILE A N 1
ATOM 2034 C CA . ILE A 1 256 ? 12.072 -18.018 -6.741 1.00 96.38 256 ILE A CA 1
ATOM 2035 C C . ILE A 1 256 ? 12.000 -19.000 -5.575 1.00 96.38 256 ILE A C 1
ATOM 2037 O O . ILE A 1 256 ? 12.867 -18.958 -4.702 1.00 96.38 256 ILE A O 1
ATOM 2041 N N . ASP A 1 257 ? 11.038 -19.918 -5.583 1.00 96.00 257 ASP A N 1
ATOM 2042 C CA . ASP A 1 257 ? 10.819 -20.860 -4.485 1.00 96.00 257 ASP A CA 1
ATOM 2043 C C . ASP A 1 257 ? 12.030 -21.782 -4.290 1.00 96.00 257 ASP A C 1
ATOM 2045 O O . ASP A 1 257 ? 12.520 -21.977 -3.171 1.00 96.00 257 ASP A O 1
ATOM 2049 N N . ASN A 1 258 ? 12.595 -22.284 -5.390 1.00 96.31 258 ASN A N 1
ATOM 2050 C CA . ASN A 1 258 ? 13.833 -23.059 -5.369 1.00 96.31 258 ASN A CA 1
ATOM 2051 C C . ASN A 1 258 ? 15.020 -22.230 -4.854 1.00 96.31 258 ASN A C 1
ATOM 2053 O O . ASN A 1 258 ? 15.837 -22.720 -4.068 1.00 96.31 258 ASN A O 1
ATOM 2057 N N . GLY A 1 259 ? 15.120 -20.964 -5.262 1.00 95.06 259 GLY A N 1
ATOM 2058 C CA . GLY A 1 259 ? 16.150 -20.045 -4.788 1.00 95.06 259 GLY A CA 1
ATOM 2059 C C . GLY A 1 259 ? 16.031 -19.736 -3.293 1.00 95.06 259 GLY A C 1
ATOM 2060 O O . GLY A 1 259 ? 17.042 -19.748 -2.589 1.00 95.06 259 GLY A O 1
ATOM 2061 N N . ILE A 1 260 ? 14.816 -19.533 -2.780 1.00 94.50 260 ILE A N 1
ATOM 2062 C CA . ILE A 1 260 ? 14.553 -19.315 -1.352 1.00 94.50 260 ILE A CA 1
ATOM 2063 C C . ILE A 1 260 ? 14.949 -20.555 -0.548 1.00 94.50 260 ILE A C 1
ATOM 2065 O O . ILE A 1 260 ? 15.673 -20.418 0.439 1.00 94.50 260 ILE A O 1
ATOM 2069 N N . LYS A 1 261 ? 14.567 -21.763 -0.988 1.00 94.25 261 LYS A N 1
ATOM 2070 C CA . LYS A 1 261 ? 14.968 -23.022 -0.332 1.00 94.25 261 LYS A CA 1
ATOM 2071 C C . LYS A 1 261 ? 16.490 -23.133 -0.206 1.00 94.25 261 LYS A C 1
ATOM 2073 O O . LYS A 1 261 ? 16.992 -23.384 0.886 1.00 94.25 261 LYS A O 1
ATOM 2078 N N . ARG A 1 262 ? 17.230 -22.845 -1.285 1.00 93.38 262 ARG A N 1
ATOM 2079 C CA . ARG A 1 262 ? 18.709 -22.839 -1.291 1.00 93.38 262 ARG A CA 1
ATOM 2080 C C . ARG A 1 262 ? 19.305 -21.789 -0.349 1.00 93.38 262 ARG A C 1
ATOM 2082 O O . ARG A 1 262 ? 20.307 -22.039 0.319 1.00 93.38 262 ARG A O 1
ATOM 2089 N N . ILE A 1 263 ? 18.719 -20.593 -0.298 1.00 92.19 263 ILE A N 1
ATOM 2090 C CA . ILE A 1 263 ? 19.189 -19.506 0.575 1.00 92.19 263 ILE A CA 1
ATOM 2091 C C . ILE A 1 263 ? 18.975 -19.857 2.051 1.00 92.19 263 ILE A C 1
ATOM 2093 O O . ILE A 1 263 ? 19.838 -19.539 2.875 1.00 92.19 263 ILE A O 1
ATOM 2097 N N . THR A 1 264 ? 17.853 -20.500 2.365 1.00 89.88 264 THR A N 1
ATOM 2098 C CA . THR A 1 264 ? 17.470 -20.897 3.724 1.00 89.88 264 THR A CA 1
ATOM 2099 C C . THR A 1 264 ? 18.274 -22.096 4.221 1.00 89.88 264 THR A C 1
ATOM 2101 O O . THR A 1 264 ? 18.651 -22.112 5.388 1.00 89.88 264 THR A O 1
ATOM 2104 N N . SER A 1 265 ? 18.597 -23.058 3.349 1.00 88.69 265 SER A N 1
ATOM 2105 C CA . SER A 1 265 ? 19.449 -24.206 3.695 1.00 88.69 265 SER A CA 1
ATOM 2106 C C . SER A 1 265 ? 20.938 -23.862 3.793 1.00 88.69 265 SER A C 1
ATOM 2108 O O . SER A 1 265 ? 21.710 -24.609 4.388 1.00 88.69 265 SER A O 1
ATOM 2110 N N . SER A 1 266 ? 21.364 -22.731 3.223 1.00 82.06 266 SER A N 1
ATOM 2111 C CA . SER A 1 266 ? 22.759 -22.296 3.295 1.00 82.06 266 SER A CA 1
ATOM 2112 C C . SER A 1 266 ? 23.160 -21.930 4.733 1.00 82.06 266 SER A C 1
ATOM 2114 O O . SER A 1 266 ? 22.456 -21.129 5.358 1.00 82.06 266 SER A O 1
ATOM 2116 N N . PRO A 1 267 ? 24.327 -22.388 5.230 1.00 74.31 267 PRO A N 1
ATOM 2117 C CA . PRO A 1 267 ? 24.808 -22.029 6.558 1.00 74.31 267 PRO A CA 1
ATOM 2118 C C . PRO A 1 267 ? 24.985 -20.513 6.700 1.00 74.31 267 PRO A C 1
ATOM 2120 O O . PRO A 1 267 ? 25.320 -19.796 5.746 1.00 74.31 267 PRO A O 1
ATOM 2123 N N . VAL A 1 268 ? 24.740 -20.014 7.912 1.00 70.62 268 VAL A N 1
ATOM 2124 C CA . VAL A 1 268 ? 24.869 -18.592 8.239 1.00 70.62 268 VAL A CA 1
ATOM 2125 C C . VAL A 1 268 ? 26.340 -18.211 8.135 1.00 70.62 268 VAL A C 1
ATOM 2127 O O . VAL A 1 268 ? 27.147 -18.608 8.966 1.00 70.62 268 VAL A O 1
ATOM 2130 N N . LYS A 1 269 ? 26.704 -17.427 7.117 1.00 66.31 269 LYS A N 1
ATOM 2131 C CA . LYS A 1 269 ? 28.046 -16.839 7.062 1.00 66.31 269 LYS A CA 1
ATOM 2132 C C . LYS A 1 269 ? 28.167 -15.788 8.161 1.00 66.31 269 LYS A C 1
ATOM 2134 O O . LYS A 1 269 ? 27.409 -14.810 8.155 1.00 66.31 269 LYS A O 1
ATOM 2139 N N . GLU A 1 270 ? 29.126 -15.965 9.065 1.00 62.03 270 GLU A N 1
ATOM 2140 C CA . GLU A 1 270 ? 29.532 -14.909 9.987 1.00 62.03 270 GLU A CA 1
ATOM 2141 C C . GLU A 1 270 ? 29.946 -13.679 9.177 1.00 62.03 270 GLU A C 1
ATOM 2143 O O . GLU A 1 270 ? 30.697 -13.758 8.201 1.00 62.03 270 GLU A O 1
ATOM 2148 N N . LYS A 1 271 ? 29.367 -12.523 9.512 1.00 62.09 271 LYS A N 1
ATOM 2149 C CA . LYS A 1 271 ? 29.700 -11.285 8.811 1.00 62.09 271 LYS A CA 1
ATOM 2150 C C . LYS A 1 271 ? 31.039 -10.798 9.350 1.00 62.09 271 LYS A C 1
ATOM 2152 O O . LYS A 1 271 ? 31.095 -10.529 10.548 1.00 62.09 271 LYS A O 1
ATOM 2157 N N . PRO A 1 272 ? 32.057 -10.573 8.502 1.00 58.94 272 PRO A N 1
ATOM 2158 C CA . PRO A 1 272 ? 33.228 -9.842 8.950 1.00 58.94 272 PRO A CA 1
ATOM 2159 C C . PRO A 1 272 ? 32.775 -8.470 9.459 1.00 58.94 272 PRO A C 1
ATOM 2161 O O . PRO A 1 272 ? 31.940 -7.797 8.834 1.00 58.94 272 PRO A O 1
ATOM 2164 N N . THR A 1 273 ? 33.292 -8.072 10.617 1.00 56.75 273 THR A N 1
ATOM 2165 C CA . THR A 1 273 ? 33.086 -6.755 11.218 1.00 56.75 273 THR A CA 1
ATOM 2166 C C . THR A 1 273 ? 33.634 -5.707 10.257 1.00 56.75 273 THR A C 1
ATOM 2168 O O . THR A 1 273 ? 34.825 -5.418 10.226 1.00 56.75 273 THR A O 1
ATOM 2171 N N . ARG A 1 274 ? 32.764 -5.138 9.415 1.00 59.00 274 ARG A N 1
ATOM 2172 C CA . ARG A 1 274 ? 33.130 -3.986 8.586 1.00 59.00 274 ARG A CA 1
ATOM 2173 C C . ARG A 1 274 ? 33.382 -2.805 9.520 1.00 59.00 274 ARG A C 1
ATOM 2175 O O . ARG A 1 274 ? 32.419 -2.217 10.015 1.00 59.00 274 ARG A O 1
ATOM 2182 N N . GLN A 1 275 ? 34.652 -2.481 9.758 1.00 55.06 275 GLN A N 1
ATOM 2183 C CA . GLN A 1 275 ? 35.037 -1.210 10.359 1.00 55.06 275 GLN A CA 1
ATOM 2184 C C . GLN A 1 275 ? 34.546 -0.102 9.431 1.00 55.06 275 GLN A C 1
ATOM 2186 O O . GLN A 1 275 ? 34.863 -0.058 8.243 1.00 55.06 275 GLN A O 1
ATOM 2191 N N . TYR A 1 276 ? 33.651 0.723 9.959 1.00 55.31 276 TYR A N 1
ATOM 2192 C CA . TYR A 1 276 ? 33.131 1.861 9.232 1.00 55.31 276 TYR A CA 1
ATOM 2193 C C . TYR A 1 276 ? 34.177 2.960 9.322 1.00 55.31 276 TYR A C 1
ATOM 2195 O O . TYR A 1 276 ? 34.411 3.486 10.405 1.00 55.31 276 TYR A O 1
ATOM 2203 N N . ASP A 1 277 ? 34.819 3.259 8.199 1.00 52.78 277 ASP A N 1
ATOM 2204 C CA . ASP A 1 277 ? 35.873 4.259 8.136 1.00 52.78 277 ASP A CA 1
ATOM 2205 C C . ASP A 1 277 ? 35.266 5.650 8.384 1.00 52.78 277 ASP A C 1
ATOM 2207 O O . ASP A 1 277 ? 34.627 6.249 7.512 1.00 52.78 277 ASP A O 1
ATOM 2211 N N . SER A 1 278 ? 35.387 6.139 9.619 1.00 54.78 278 SER A N 1
ATOM 2212 C CA . SER A 1 278 ? 34.863 7.440 10.051 1.00 54.78 278 SER A CA 1
ATOM 2213 C C . SER A 1 278 ? 35.560 8.619 9.366 1.00 54.78 278 SER A C 1
ATOM 2215 O O . SER A 1 278 ? 35.075 9.747 9.469 1.00 54.78 278 SER A O 1
ATOM 2217 N N . ASN A 1 279 ? 36.655 8.355 8.644 1.00 49.75 279 ASN A N 1
ATOM 2218 C CA . ASN A 1 279 ? 37.490 9.350 7.978 1.00 49.75 279 ASN A CA 1
ATOM 2219 C C . ASN A 1 279 ? 37.013 9.758 6.577 1.00 49.75 279 ASN A C 1
ATOM 2221 O O . ASN A 1 279 ? 37.576 10.683 5.999 1.00 49.75 279 ASN A O 1
ATOM 2225 N N . ARG A 1 280 ? 35.917 9.196 6.044 1.00 49.59 280 ARG A N 1
ATOM 2226 C CA . ARG A 1 280 ? 35.233 9.764 4.859 1.00 49.59 280 ARG A CA 1
ATOM 2227 C C . ARG A 1 280 ? 34.366 10.987 5.206 1.00 49.59 280 ARG A C 1
ATOM 2229 O O . ARG A 1 280 ? 33.239 11.117 4.737 1.00 49.59 280 ARG A O 1
ATOM 2236 N N . GLN A 1 281 ? 34.890 11.891 6.032 1.00 49.66 281 GLN A N 1
ATOM 2237 C CA . GLN A 1 281 ? 34.406 13.267 6.174 1.00 49.66 281 GLN A CA 1
ATOM 2238 C C . GLN A 1 281 ? 35.301 14.174 5.322 1.00 49.66 281 GLN A C 1
ATOM 2240 O O . GLN A 1 281 ? 36.137 14.904 5.837 1.00 49.66 281 GLN A O 1
ATOM 2245 N N . GLY A 1 282 ? 35.152 14.094 4.000 1.00 47.91 282 GLY A N 1
ATOM 2246 C CA . GLY A 1 282 ? 35.834 14.975 3.054 1.00 47.91 282 GLY A CA 1
ATOM 2247 C C . GLY A 1 282 ? 34.808 15.685 2.181 1.00 47.91 282 GLY A C 1
ATOM 2248 O O . GLY A 1 282 ? 34.137 15.035 1.388 1.00 47.91 282 GLY A O 1
ATOM 2249 N N . HIS A 1 283 ? 34.710 17.007 2.343 1.00 40.84 283 HIS A N 1
ATOM 2250 C CA . HIS A 1 283 ? 33.925 17.968 1.550 1.00 40.84 283 HIS A CA 1
ATOM 2251 C C . HIS A 1 283 ? 32.415 18.043 1.814 1.00 40.84 283 HIS A C 1
ATOM 2253 O O . HIS A 1 283 ? 31.566 17.752 0.977 1.00 40.84 283 HIS A O 1
ATOM 2259 N N . GLY A 1 284 ? 32.077 18.571 2.987 1.00 42.75 284 GLY A N 1
ATOM 2260 C CA . GLY A 1 284 ? 30.768 19.159 3.240 1.00 42.75 284 GLY A CA 1
ATOM 2261 C C . GLY A 1 284 ? 30.775 19.882 4.575 1.00 42.75 284 GLY A C 1
ATOM 2262 O O . GLY A 1 284 ? 30.442 19.282 5.593 1.00 42.75 284 GLY A O 1
ATOM 2263 N N . HIS A 1 285 ? 31.176 21.156 4.590 1.00 41.34 285 HIS A N 1
ATOM 2264 C CA . HIS A 1 285 ? 31.028 22.023 5.760 1.00 41.34 285 HIS A CA 1
ATOM 2265 C C . HIS A 1 285 ? 29.536 22.193 6.092 1.00 41.34 285 HIS A C 1
ATOM 2267 O O . HIS A 1 285 ? 28.873 23.113 5.629 1.00 41.34 285 HIS A O 1
ATOM 2273 N N . GLY A 1 286 ? 28.998 21.284 6.902 1.00 39.22 286 GLY A N 1
ATOM 2274 C CA . GLY A 1 286 ? 27.712 21.424 7.571 1.00 39.22 286 GLY A CA 1
ATOM 2275 C C . GLY A 1 286 ? 27.969 21.584 9.059 1.00 39.22 286 GLY A C 1
ATOM 2276 O O . GLY A 1 286 ? 28.321 20.616 9.731 1.00 39.22 286 GLY A O 1
ATOM 2277 N N . ARG A 1 287 ? 27.830 22.814 9.567 1.00 37.50 287 ARG A N 1
ATOM 2278 C CA . ARG A 1 287 ? 27.883 23.120 11.002 1.00 37.50 287 ARG A CA 1
ATOM 2279 C C . ARG A 1 287 ? 26.956 22.157 11.752 1.00 37.50 287 ARG A C 1
ATOM 2281 O O . ARG A 1 287 ? 25.757 22.118 11.484 1.00 37.50 287 ARG A O 1
ATOM 2288 N N . LYS A 1 288 ? 27.510 21.386 12.691 1.00 38.00 288 LYS A N 1
ATOM 2289 C CA . LYS A 1 288 ? 26.720 20.636 13.671 1.00 38.00 288 LYS A CA 1
ATOM 2290 C C . LYS A 1 288 ? 25.967 21.658 14.523 1.00 38.00 288 LYS A C 1
ATOM 2292 O O . LYS A 1 288 ? 26.586 22.427 15.250 1.00 38.00 288 LYS A O 1
ATOM 2297 N N . PHE A 1 289 ? 24.645 21.691 14.398 1.00 35.44 289 PHE A N 1
ATOM 2298 C CA . PHE A 1 289 ? 23.784 22.376 15.354 1.00 35.44 289 PHE A CA 1
ATOM 2299 C C . PHE A 1 289 ? 23.815 21.567 16.655 1.00 35.44 289 PHE A C 1
ATOM 2301 O O . PHE A 1 289 ? 23.177 20.520 16.763 1.00 35.44 289 PHE A O 1
ATOM 2308 N N . ASP A 1 290 ? 24.616 22.020 17.616 1.00 37.12 290 ASP A N 1
ATOM 2309 C CA . ASP A 1 290 ? 24.697 21.434 18.952 1.00 37.12 290 ASP A CA 1
ATOM 2310 C C . ASP A 1 290 ? 23.524 21.960 19.796 1.00 37.12 290 ASP A C 1
ATOM 2312 O O . ASP A 1 290 ? 23.597 22.972 20.494 1.00 37.12 290 ASP A O 1
ATOM 2316 N N . GLY A 1 291 ? 22.379 21.290 19.677 1.00 39.50 291 GLY A N 1
ATOM 2317 C CA . GLY A 1 291 ? 21.188 21.534 20.486 1.00 39.50 291 GLY A CA 1
ATOM 2318 C C . GLY A 1 291 ? 21.320 20.932 21.884 1.00 39.50 291 GLY A C 1
ATOM 2319 O O . GLY A 1 291 ? 20.608 19.992 22.222 1.00 39.50 291 GLY A O 1
ATOM 2320 N N . LYS A 1 292 ? 22.228 21.462 22.709 1.00 39.91 292 LYS A N 1
ATOM 2321 C CA . LYS A 1 292 ? 22.247 21.227 24.161 1.00 39.91 292 LYS A CA 1
ATOM 2322 C C . LYS A 1 292 ? 22.491 22.541 24.899 1.00 39.91 292 LYS A C 1
ATOM 2324 O O . LYS A 1 292 ? 23.598 22.826 25.342 1.00 39.91 292 LYS A O 1
ATOM 2329 N N . LYS A 1 293 ? 21.425 23.313 25.120 1.00 38.12 293 LYS A N 1
ATOM 2330 C CA . LYS A 1 293 ? 21.366 24.231 26.263 1.00 38.12 293 LYS A CA 1
ATOM 2331 C C . LYS A 1 293 ? 20.252 23.798 27.205 1.00 38.12 293 LYS A C 1
ATOM 2333 O O . LYS A 1 293 ? 19.067 23.910 26.921 1.00 38.12 293 LYS A O 1
ATOM 2338 N N . ARG A 1 294 ? 20.720 23.253 28.326 1.00 36.56 294 ARG A N 1
ATOM 2339 C CA . ARG A 1 294 ? 20.007 23.006 29.573 1.00 36.56 294 ARG A CA 1
ATOM 2340 C C . ARG A 1 294 ? 19.281 24.287 29.997 1.00 36.56 294 ARG A C 1
ATOM 2342 O O . ARG A 1 294 ? 19.942 25.286 30.271 1.00 36.56 294 ARG A O 1
ATOM 2349 N N . PHE A 1 295 ? 17.957 24.247 30.098 1.00 36.19 295 PHE A N 1
ATOM 2350 C CA . PHE A 1 295 ? 17.225 25.214 30.912 1.00 36.19 295 PHE A CA 1
ATOM 2351 C C . PHE A 1 295 ? 17.429 24.830 32.378 1.00 36.19 295 PHE A C 1
ATOM 2353 O O . PHE A 1 295 ? 16.801 23.907 32.894 1.00 36.19 295 PHE A O 1
ATOM 2360 N N . ASN A 1 296 ? 18.369 25.510 33.032 1.00 35.16 296 ASN A N 1
ATOM 2361 C CA . ASN A 1 296 ? 18.476 25.496 34.482 1.00 35.16 296 ASN A CA 1
ATOM 2362 C C . ASN A 1 296 ? 17.400 26.431 35.045 1.00 35.16 296 ASN A C 1
ATOM 2364 O O . ASN A 1 296 ? 17.413 27.632 34.786 1.00 35.16 296 ASN A O 1
ATOM 2368 N N . ARG A 1 297 ? 16.493 25.859 35.841 1.00 39.94 297 ARG A N 1
ATOM 2369 C CA . ARG A 1 297 ? 15.665 26.580 36.812 1.00 39.94 297 ARG A CA 1
ATOM 2370 C C . ARG A 1 297 ? 16.567 27.369 37.768 1.00 39.94 297 ARG A C 1
ATOM 2372 O O . ARG A 1 297 ? 17.478 26.766 38.334 1.00 39.94 297 ARG A O 1
ATOM 2379 N N . ARG A 1 298 ? 16.268 28.659 37.975 1.00 39.84 298 ARG A N 1
ATOM 2380 C CA . ARG A 1 298 ? 16.385 29.421 39.242 1.00 39.84 298 ARG A CA 1
ATOM 2381 C C . ARG A 1 298 ? 16.129 30.916 38.994 1.00 39.84 298 ARG A C 1
ATOM 2383 O O . ARG A 1 298 ? 17.051 31.639 38.637 1.00 39.84 298 ARG A O 1
ATOM 2390 N N . ARG A 1 299 ? 14.903 31.375 39.214 1.00 37.38 299 ARG A N 1
ATOM 2391 C CA . ARG A 1 299 ? 14.442 32.192 40.350 1.00 37.38 299 ARG A CA 1
ATOM 2392 C C . ARG A 1 299 ? 12.980 32.536 40.116 1.00 37.38 299 ARG A C 1
ATOM 2394 O O . ARG A 1 299 ? 12.630 32.739 38.935 1.00 37.38 299 ARG A O 1
#

Foldseek 3Di:
DVVVVVVVVVVVVVVVVVVVVVVVPDVLVVLLVLLVLLVVLVVVLVVLQVVLLVLCCLAAVVDDAPDSQLSLQQLLLVLDPDPNDLVSNCVSRVDSVVSVVSVVSNVVGPHDDDDPVRSVVSNVSSVVSNVSVVSSVVSVVVLQVSQCVQQVLLCLLANSSLSSLLSSLQVHLVSSLPDDLVCLQCRQVVVQQVCCVPVVPDHDLGHSSCPGPLLVVDDPQLSSVLSSLSSNLSSVSSNCSPPPVDHPNVVSNVVSVVSSVVSVPDDRDDDPPPDRPNPPPDDDPDDPPPPDDDPDDDD